Protein AF-A0A382VQF2-F1 (afdb_monomer_lite)

Structure (mmCIF, N/CA/C/O backbone):
data_AF-A0A382VQF2-F1
#
_entry.id   AF-A0A382VQF2-F1
#
loop_
_atom_site.group_PDB
_atom_site.id
_atom_site.type_symbol
_atom_site.label_atom_id
_atom_site.label_alt_id
_atom_site.label_comp_id
_atom_site.label_asym_id
_atom_site.label_entity_id
_atom_site.label_seq_id
_atom_site.pdbx_PDB_ins_code
_atom_site.Cartn_x
_atom_site.Cartn_y
_atom_site.Cartn_z
_atom_site.occupancy
_atom_site.B_iso_or_equiv
_atom_site.auth_seq_id
_atom_site.auth_comp_id
_atom_site.auth_asym_id
_atom_site.auth_atom_id
_atom_site.pdbx_PDB_model_num
ATOM 1 N N . ARG A 1 1 ? 7.213 -3.497 -35.280 1.00 81.12 1 ARG A N 1
ATOM 2 C CA . ARG A 1 1 ? 6.799 -2.348 -34.439 1.00 81.12 1 ARG A CA 1
ATOM 3 C C . ARG A 1 1 ? 5.373 -1.972 -34.810 1.00 81.12 1 ARG A C 1
ATOM 5 O O . ARG A 1 1 ? 5.059 -2.038 -35.984 1.00 81.12 1 ARG A O 1
ATOM 12 N N . SER A 1 2 ? 4.548 -1.550 -33.855 1.00 86.81 2 SER A N 1
ATOM 13 C CA . SER A 1 2 ? 3.234 -0.957 -34.136 1.00 86.81 2 SER A CA 1
ATOM 14 C C . SER A 1 2 ? 3.169 0.467 -33.576 1.00 86.81 2 SER A C 1
ATOM 16 O O . SER A 1 2 ? 3.812 0.768 -32.568 1.00 86.81 2 SER A O 1
ATOM 18 N N . THR A 1 3 ? 2.419 1.341 -34.244 1.00 87.75 3 THR A N 1
ATOM 19 C CA . THR A 1 3 ? 2.107 2.716 -33.811 1.00 87.75 3 THR A CA 1
ATOM 20 C C . THR A 1 3 ? 0.609 2.928 -33.571 1.00 87.75 3 THR A C 1
ATOM 22 O O . THR A 1 3 ? 0.192 4.026 -33.214 1.00 87.75 3 THR A O 1
ATOM 25 N N . ASP A 1 4 ? -0.195 1.877 -33.724 1.00 89.62 4 ASP A N 1
ATOM 26 C CA . ASP A 1 4 ? -1.659 1.895 -33.699 1.00 89.62 4 ASP A CA 1
ATOM 27 C C . ASP A 1 4 ? -2.226 0.797 -32.783 1.00 89.62 4 ASP A C 1
ATOM 29 O O . ASP A 1 4 ? -3.225 0.136 -33.081 1.00 89.62 4 ASP A O 1
ATOM 33 N N . ASN A 1 5 ? -1.560 0.609 -31.639 1.00 88.06 5 ASN A N 1
ATOM 34 C CA . ASN A 1 5 ? -1.939 -0.342 -30.590 1.00 88.06 5 ASN A CA 1
ATOM 35 C C . ASN A 1 5 ? -2.046 -1.797 -31.077 1.00 88.06 5 ASN A C 1
ATOM 37 O O . ASN A 1 5 ? -2.889 -2.560 -30.613 1.00 88.06 5 ASN A O 1
ATOM 41 N N . GLY A 1 6 ? -1.161 -2.189 -31.992 1.00 90.56 6 GLY A N 1
ATOM 42 C CA . GLY A 1 6 ? -1.035 -3.558 -32.483 1.00 90.56 6 GLY A CA 1
ATOM 43 C C . GLY A 1 6 ? -1.956 -3.906 -33.650 1.00 90.56 6 GLY A C 1
ATOM 44 O O . GLY A 1 6 ? -1.998 -5.079 -34.018 1.00 90.56 6 GLY A O 1
ATOM 45 N N . THR A 1 7 ? -2.661 -2.928 -34.231 1.00 94.06 7 THR A N 1
ATOM 46 C CA . THR A 1 7 ? -3.550 -3.156 -35.383 1.00 94.06 7 THR A CA 1
ATOM 47 C C . THR A 1 7 ? -2.746 -3.417 -36.658 1.00 94.06 7 THR A C 1
ATOM 49 O O . THR A 1 7 ? -3.054 -4.352 -37.393 1.00 94.06 7 THR A O 1
ATOM 52 N N . ASN A 1 8 ? -1.680 -2.648 -36.887 1.00 92.00 8 ASN A N 1
ATOM 53 C CA . ASN A 1 8 ? -0.722 -2.841 -37.970 1.00 92.00 8 ASN A CA 1
ATOM 54 C C . ASN A 1 8 ? 0.708 -2.944 -37.427 1.00 92.00 8 ASN A C 1
ATOM 56 O O . ASN A 1 8 ? 1.048 -2.402 -36.370 1.00 92.00 8 ASN A O 1
ATOM 60 N N . TRP A 1 9 ? 1.551 -3.658 -38.174 1.00 91.19 9 TRP A N 1
ATOM 61 C CA . TRP A 1 9 ? 2.933 -3.941 -37.806 1.00 91.19 9 TRP A CA 1
ATOM 62 C C . TRP A 1 9 ? 3.879 -3.662 -38.969 1.00 91.19 9 TRP A C 1
ATOM 64 O O . TRP A 1 9 ? 3.731 -4.242 -40.040 1.00 91.19 9 TRP A O 1
ATOM 74 N N . ASP A 1 10 ? 4.883 -2.830 -38.704 1.00 87.00 10 ASP A N 1
ATOM 75 C CA . ASP A 1 10 ? 5.983 -2.533 -39.616 1.00 87.00 10 ASP A CA 1
ATOM 76 C C . ASP A 1 10 ? 7.271 -3.223 -39.158 1.00 87.00 10 ASP A C 1
ATOM 78 O O . ASP A 1 10 ? 7.552 -3.323 -37.952 1.00 87.00 10 ASP A O 1
ATOM 82 N N . ASP A 1 11 ? 8.093 -3.646 -40.113 1.00 85.12 11 ASP A N 1
ATOM 83 C CA . ASP A 1 11 ? 9.419 -4.184 -39.828 1.00 85.12 11 ASP A CA 1
ATOM 84 C C . ASP A 1 11 ? 10.363 -3.083 -39.327 1.00 85.12 11 ASP A C 1
ATOM 86 O O . ASP A 1 11 ? 10.444 -1.986 -39.881 1.00 85.12 11 ASP A O 1
ATOM 90 N N . ALA A 1 12 ? 11.102 -3.384 -38.258 1.00 81.94 12 ALA A N 1
ATOM 91 C CA . ALA A 1 12 ? 12.147 -2.502 -37.751 1.00 81.94 12 ALA A CA 1
ATOM 92 C C . ALA A 1 12 ? 13.487 -2.817 -38.424 1.00 81.94 12 ALA A C 1
ATOM 94 O O . ALA A 1 12 ? 13.803 -3.977 -38.694 1.00 81.94 12 ALA A O 1
ATOM 95 N N . THR A 1 13 ? 14.322 -1.794 -38.626 1.00 82.69 13 THR A N 1
ATOM 96 C CA . THR A 1 13 ? 15.681 -2.022 -39.130 1.00 82.69 13 THR A CA 1
ATOM 97 C C . THR A 1 13 ? 16.568 -2.534 -37.999 1.00 82.69 13 THR A C 1
ATOM 99 O O . THR A 1 13 ? 16.798 -1.836 -37.007 1.00 82.69 13 THR A O 1
ATOM 102 N N . VAL A 1 14 ? 17.096 -3.748 -38.157 1.00 75.56 14 VAL A N 1
ATOM 103 C CA . VAL A 1 14 ? 18.076 -4.336 -37.237 1.00 75.56 14 VAL A CA 1
ATOM 104 C C . VAL A 1 14 ? 19.470 -4.373 -37.875 1.00 75.56 14 VAL A C 1
ATOM 106 O O . VAL A 1 14 ? 19.595 -4.642 -39.072 1.00 75.56 14 VAL A O 1
ATOM 109 N N . PRO A 1 15 ? 20.539 -4.121 -37.101 1.00 71.81 15 PRO A N 1
ATOM 110 C CA . PRO A 1 15 ? 21.915 -4.300 -37.543 1.00 71.81 15 PRO A CA 1
ATOM 111 C C . PRO A 1 15 ? 22.143 -5.671 -38.195 1.00 71.81 15 PRO A C 1
ATOM 113 O O . PRO A 1 15 ? 21.706 -6.695 -37.672 1.00 71.81 15 PRO A O 1
ATOM 116 N N . ALA A 1 16 ? 22.871 -5.717 -39.316 1.00 68.50 16 ALA A N 1
ATOM 117 C CA . ALA A 1 16 ? 23.079 -6.948 -40.094 1.00 68.50 16 ALA A CA 1
ATOM 118 C C . ALA A 1 16 ? 23.700 -8.104 -39.277 1.00 68.50 16 ALA A C 1
ATOM 120 O O . ALA A 1 16 ? 23.464 -9.278 -39.562 1.00 68.50 16 ALA A O 1
ATOM 121 N N . ASN A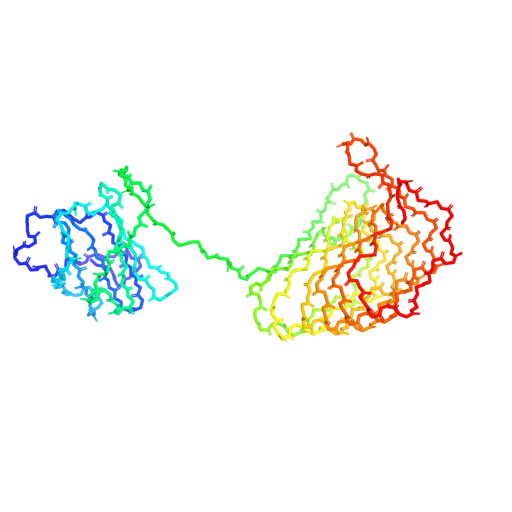 1 17 ? 24.447 -7.780 -38.219 1.00 67.31 17 ASN A N 1
ATOM 122 C CA . ASN A 1 17 ? 25.062 -8.729 -37.287 1.00 67.31 17 ASN A CA 1
ATOM 123 C C . ASN A 1 17 ? 24.098 -9.303 -36.219 1.00 67.31 17 ASN A C 1
ATOM 125 O O . ASN A 1 17 ? 24.534 -10.111 -35.395 1.00 67.31 17 ASN A O 1
ATOM 129 N N . LEU A 1 18 ? 22.818 -8.909 -36.221 1.00 63.72 18 LEU A N 1
ATOM 130 C CA . LEU A 1 18 ? 21.741 -9.495 -35.408 1.00 63.72 18 LEU A CA 1
ATOM 131 C C . LEU A 1 18 ? 20.897 -10.520 -36.171 1.00 63.72 18 LEU A C 1
ATOM 133 O O . LEU A 1 18 ? 20.110 -11.228 -35.549 1.00 63.72 18 LEU A O 1
ATOM 137 N N . SER A 1 19 ? 21.106 -10.669 -37.484 1.00 59.97 19 SER A N 1
ATOM 138 C CA . SER A 1 19 ? 20.410 -11.666 -38.318 1.00 59.97 19 SER A CA 1
ATOM 139 C C . SER A 1 19 ? 20.575 -13.117 -37.828 1.00 59.97 19 SER A C 1
ATOM 141 O O . SER A 1 19 ? 19.787 -13.982 -38.195 1.00 59.97 19 SER A O 1
ATOM 143 N N . CYS A 1 20 ? 21.562 -13.385 -36.963 1.00 62.53 20 CYS A N 1
ATOM 144 C CA . CYS A 1 20 ? 21.803 -14.688 -36.339 1.00 62.53 20 CYS A CA 1
ATOM 145 C C . CYS A 1 20 ? 20.891 -15.028 -35.160 1.00 62.53 20 CYS A C 1
ATOM 147 O O . CYS A 1 20 ? 20.864 -16.181 -34.731 1.00 62.53 20 CYS A O 1
ATOM 149 N N . CYS A 1 21 ? 20.274 -14.031 -34.528 1.00 70.38 21 CYS A N 1
ATOM 150 C CA . CYS A 1 21 ? 20.064 -14.114 -33.094 1.00 70.38 21 CYS A CA 1
ATOM 151 C C . CYS A 1 21 ? 18.629 -13.747 -32.712 1.00 70.38 21 CYS A C 1
ATOM 153 O O . CYS A 1 21 ? 18.211 -12.596 -32.800 1.00 70.38 21 CYS A O 1
ATOM 155 N N . ARG A 1 22 ? 17.884 -14.764 -32.260 1.00 81.06 22 ARG A N 1
ATOM 156 C CA . ARG A 1 22 ? 16.529 -14.629 -31.715 1.00 81.06 22 ARG A CA 1
ATOM 157 C C . ARG A 1 22 ? 16.520 -13.639 -30.543 1.00 81.06 22 ARG A C 1
ATOM 159 O O . ARG A 1 22 ? 17.385 -13.714 -29.668 1.00 81.06 22 ARG A O 1
ATOM 166 N N . VAL A 1 23 ? 15.529 -12.750 -30.535 1.00 86.69 23 VAL A N 1
ATOM 167 C CA . VAL A 1 23 ? 15.180 -11.907 -29.381 1.00 86.69 23 VAL A CA 1
ATOM 168 C C . VAL A 1 23 ? 14.276 -12.720 -28.454 1.00 86.69 23 VAL A C 1
ATOM 170 O O . VAL A 1 23 ? 13.331 -13.350 -28.933 1.00 86.69 23 VAL A O 1
ATOM 173 N N . TRP A 1 24 ? 14.595 -12.751 -27.161 1.00 89.25 24 TRP A N 1
ATOM 174 C CA . TRP A 1 24 ? 13.900 -13.578 -26.164 1.00 89.25 24 TRP A CA 1
ATOM 175 C C . TRP A 1 24 ? 12.990 -12.755 -25.262 1.00 89.25 24 TRP A C 1
ATOM 177 O O . TRP A 1 24 ? 11.799 -13.038 -25.197 1.00 89.25 24 TRP A O 1
ATOM 187 N N . GLY A 1 25 ? 13.533 -11.705 -24.651 1.00 91.88 25 GLY A N 1
ATOM 188 C CA . GLY A 1 25 ? 12.767 -10.687 -23.943 1.00 91.88 25 GLY A CA 1
ATOM 189 C C . GLY A 1 25 ? 12.794 -9.368 -24.702 1.00 91.88 25 GLY A C 1
ATOM 190 O O . GLY A 1 25 ? 13.780 -9.037 -25.368 1.00 91.88 25 GLY A O 1
ATOM 191 N N . ALA A 1 26 ? 11.718 -8.599 -24.588 1.00 94.12 26 ALA A N 1
ATOM 192 C CA . ALA A 1 26 ? 11.651 -7.232 -25.077 1.00 94.12 26 ALA A CA 1
ATOM 193 C C . ALA A 1 26 ? 10.831 -6.383 -24.108 1.00 94.12 26 ALA A C 1
ATOM 195 O O . ALA A 1 26 ? 9.764 -6.793 -23.659 1.00 94.12 26 ALA A O 1
ATOM 196 N N . VAL A 1 27 ? 11.315 -5.180 -23.822 1.00 95.81 27 VAL A N 1
ATOM 197 C CA . VAL A 1 27 ? 10.652 -4.232 -22.932 1.00 95.81 27 VAL A CA 1
ATOM 198 C C . VAL A 1 27 ? 10.758 -2.819 -23.486 1.00 95.81 27 VAL A C 1
ATOM 200 O O . VAL A 1 27 ? 11.721 -2.463 -24.168 1.00 95.81 27 VAL A O 1
ATOM 203 N N . PHE A 1 28 ? 9.761 -2.000 -23.172 1.00 94.62 28 PHE A N 1
ATOM 204 C CA . PHE A 1 28 ? 9.791 -0.563 -23.392 1.00 94.62 28 PHE A CA 1
ATOM 205 C C . PHE A 1 28 ? 9.750 0.160 -22.046 1.00 94.62 28 PHE A C 1
ATOM 207 O O . PHE A 1 28 ? 8.896 -0.123 -21.208 1.00 94.62 28 PHE A O 1
ATOM 214 N N . GLY A 1 29 ? 10.674 1.093 -21.838 1.00 94.12 29 GLY A N 1
ATOM 215 C CA . GLY A 1 29 ? 10.796 1.859 -20.603 1.00 94.12 29 GLY A CA 1
ATOM 216 C C . GLY A 1 29 ? 11.602 3.130 -20.827 1.00 94.12 29 GLY A C 1
ATOM 217 O O . GLY A 1 29 ? 12.509 3.144 -21.648 1.00 94.12 29 GLY A O 1
ATOM 218 N N . ASN A 1 30 ? 11.253 4.223 -20.148 1.00 94.06 30 ASN A N 1
ATOM 219 C CA . ASN A 1 30 ? 11.920 5.525 -20.292 1.00 94.06 30 ASN A CA 1
ATOM 220 C C . ASN A 1 30 ? 12.226 5.926 -21.757 1.00 94.06 30 ASN A C 1
ATOM 222 O O . ASN A 1 30 ? 13.366 6.233 -22.113 1.00 94.06 30 ASN A O 1
ATOM 226 N N . ASN A 1 31 ? 11.215 5.843 -22.630 1.00 93.88 31 ASN A N 1
ATOM 227 C CA . ASN A 1 31 ? 11.320 6.125 -24.072 1.00 93.88 31 ASN A CA 1
ATOM 228 C C . ASN A 1 31 ? 12.373 5.291 -24.827 1.00 93.88 31 ASN A C 1
ATOM 230 O O . ASN A 1 31 ? 12.867 5.700 -25.876 1.00 93.88 31 ASN A O 1
ATOM 234 N N . THR A 1 32 ? 12.720 4.119 -24.299 1.00 95.81 32 THR A N 1
ATOM 235 C CA . THR A 1 32 ? 13.746 3.234 -24.844 1.00 95.81 32 THR A CA 1
ATOM 236 C C . THR A 1 32 ? 13.190 1.820 -24.974 1.00 95.81 32 THR A C 1
ATOM 238 O O . THR A 1 32 ? 12.642 1.267 -24.020 1.00 95.81 32 THR A O 1
ATOM 241 N N . PHE A 1 33 ? 13.347 1.212 -26.148 1.00 95.38 33 PHE A N 1
ATOM 242 C CA . PHE A 1 33 ? 13.148 -0.225 -26.318 1.00 95.38 33 PHE A CA 1
ATOM 243 C C . PHE A 1 33 ? 14.447 -0.954 -26.002 1.00 95.38 33 PHE A C 1
ATOM 245 O O . PHE A 1 33 ? 15.509 -0.560 -26.485 1.00 95.38 33 PHE A O 1
ATOM 252 N N . VAL A 1 34 ? 14.351 -2.038 -25.242 1.00 95.75 34 VAL A N 1
ATOM 253 C CA . VAL A 1 34 ? 15.461 -2.937 -24.931 1.00 95.75 34 VAL A CA 1
ATOM 254 C C . VAL A 1 34 ? 15.025 -4.362 -25.239 1.00 95.75 34 VAL A C 1
ATOM 256 O O . VAL A 1 34 ? 13.922 -4.762 -24.878 1.00 95.75 34 VAL A O 1
ATOM 259 N N . GLY A 1 35 ? 15.887 -5.129 -25.897 1.00 93.75 35 GLY A N 1
ATOM 260 C CA . GLY A 1 35 ? 15.676 -6.550 -26.148 1.00 93.75 35 GLY A CA 1
ATOM 261 C C . GLY A 1 35 ? 16.891 -7.378 -25.757 1.00 93.75 35 GLY A C 1
ATOM 262 O O . GLY A 1 35 ? 18.033 -6.949 -25.936 1.00 93.75 35 GLY A O 1
ATOM 263 N N . THR A 1 36 ? 16.648 -8.574 -25.238 1.00 92.88 36 THR A N 1
ATOM 264 C CA . THR A 1 36 ? 17.684 -9.550 -24.889 1.00 92.88 36 THR A CA 1
ATOM 265 C C . THR A 1 36 ? 17.801 -10.622 -25.955 1.00 92.88 36 THR A C 1
ATOM 267 O O . THR A 1 36 ? 16.824 -10.998 -26.604 1.00 92.88 36 THR A O 1
ATOM 270 N N . THR A 1 37 ? 19.018 -11.116 -26.170 1.00 87.44 37 THR A N 1
ATOM 271 C CA . THR A 1 37 ? 19.297 -12.101 -27.219 1.00 87.44 37 THR A CA 1
ATOM 272 C C . THR A 1 37 ? 20.299 -13.166 -26.746 1.00 87.44 37 THR A C 1
ATOM 274 O O . THR A 1 37 ? 20.701 -13.228 -25.577 1.00 87.44 37 THR A O 1
ATOM 277 N N . HIS A 1 38 ? 20.708 -14.055 -27.653 1.00 86.50 38 HIS A N 1
ATOM 278 C CA . HIS A 1 38 ? 21.769 -15.026 -27.387 1.00 86.50 38 HIS A CA 1
ATOM 279 C C . HIS A 1 38 ? 23.135 -14.370 -27.134 1.00 86.50 38 HIS A C 1
ATOM 281 O O . HIS A 1 38 ? 23.436 -13.281 -27.620 1.00 86.50 38 HIS A O 1
ATOM 287 N N . HIS A 1 39 ? 23.984 -15.091 -26.399 1.00 85.12 39 HIS A N 1
ATOM 288 C CA . HIS A 1 39 ? 25.372 -14.713 -26.106 1.00 85.12 39 HIS A CA 1
ATOM 289 C C . HIS A 1 39 ? 25.514 -13.371 -25.372 1.00 85.12 39 HIS A C 1
ATOM 291 O O . HIS A 1 39 ? 26.410 -12.588 -25.672 1.00 85.12 39 HIS A O 1
ATOM 297 N N . GLY A 1 40 ? 24.590 -13.073 -24.458 1.00 82.81 40 GLY A N 1
ATOM 298 C CA . GLY A 1 40 ? 24.619 -11.861 -23.642 1.00 82.81 40 GLY A CA 1
ATOM 299 C C . GLY A 1 40 ? 24.349 -10.574 -24.404 1.00 82.81 40 GLY A C 1
ATOM 300 O O . GLY A 1 40 ? 24.433 -9.497 -23.829 1.00 82.81 40 GLY A O 1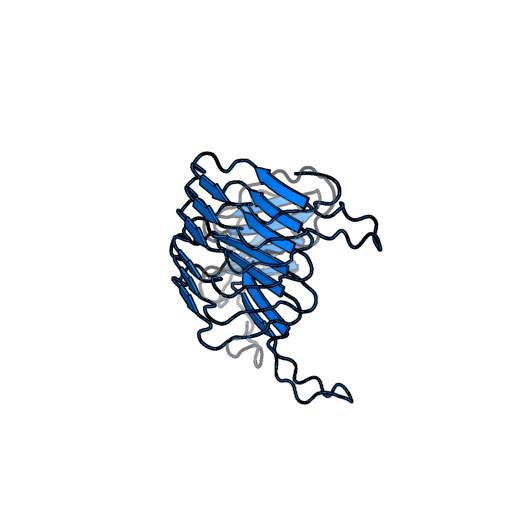
ATOM 301 N N . LYS A 1 41 ? 24.018 -10.637 -25.691 1.00 86.88 41 LYS A N 1
ATOM 302 C CA . LYS A 1 41 ? 23.838 -9.439 -26.501 1.00 86.88 41 LYS A CA 1
ATOM 303 C C . LYS A 1 41 ? 22.521 -8.732 -26.165 1.00 86.88 41 LYS A C 1
ATOM 305 O O . LYS A 1 41 ? 21.477 -9.380 -26.034 1.00 86.88 41 LYS A O 1
ATOM 310 N N . ILE A 1 42 ? 22.572 -7.403 -26.098 1.00 91.88 42 ILE A N 1
ATOM 311 C CA . ILE A 1 42 ? 21.416 -6.535 -25.860 1.00 91.88 42 ILE A CA 1
ATOM 312 C C . ILE A 1 42 ? 21.224 -5.625 -27.071 1.00 91.88 42 ILE A C 1
ATOM 314 O O . ILE A 1 42 ? 22.187 -5.094 -27.631 1.00 91.88 42 ILE A O 1
ATOM 318 N N . VAL A 1 43 ? 19.971 -5.464 -27.486 1.00 92.38 43 VAL A N 1
ATOM 319 C CA . VAL A 1 43 ? 19.568 -4.518 -28.527 1.00 92.38 43 VAL A CA 1
ATOM 320 C C . VAL A 1 43 ? 18.799 -3.372 -27.901 1.00 92.38 43 VAL A C 1
ATOM 322 O O . VAL A 1 43 ? 18.022 -3.576 -26.970 1.00 92.38 43 VAL A O 1
ATOM 325 N N . ARG A 1 44 ? 19.019 -2.163 -28.407 1.00 94.00 44 ARG A N 1
ATOM 326 C CA . ARG A 1 44 ? 18.455 -0.940 -27.848 1.00 94.00 44 ARG A CA 1
ATOM 327 C C . ARG A 1 44 ? 17.967 -0.014 -28.949 1.00 94.00 44 ARG A C 1
ATOM 329 O O . ARG A 1 44 ? 18.636 0.135 -29.964 1.00 94.00 44 ARG A O 1
ATOM 336 N N . SER A 1 45 ? 16.836 0.645 -28.733 1.00 94.44 45 SER A N 1
ATOM 337 C CA . SER A 1 45 ? 16.337 1.700 -29.614 1.00 94.44 45 SER A CA 1
ATOM 338 C C . SER A 1 45 ? 15.834 2.887 -28.804 1.00 94.44 45 SER A C 1
ATOM 340 O O . SER A 1 45 ? 15.102 2.718 -27.833 1.00 94.44 45 SER A O 1
ATOM 342 N N . THR A 1 46 ? 16.207 4.088 -29.237 1.00 95.06 46 THR A N 1
ATOM 343 C CA . THR A 1 46 ? 15.753 5.376 -28.685 1.00 95.06 46 THR A CA 1
ATOM 344 C C . THR A 1 46 ? 14.970 6.202 -29.706 1.00 95.06 46 THR A C 1
ATOM 346 O O . THR A 1 46 ? 14.657 7.360 -29.457 1.00 95.06 46 THR A O 1
ATOM 349 N N . ASP A 1 47 ? 14.677 5.633 -30.875 1.00 92.44 47 ASP A N 1
ATOM 350 C CA . ASP A 1 47 ? 13.966 6.279 -31.984 1.00 92.44 47 ASP A CA 1
ATOM 351 C C . ASP A 1 47 ? 12.584 5.642 -32.204 1.00 92.44 47 ASP A C 1
ATOM 353 O O . ASP A 1 47 ? 12.104 5.469 -33.328 1.00 92.44 47 ASP A O 1
ATOM 357 N N . ASN A 1 48 ? 11.944 5.274 -31.091 1.00 88.12 48 ASN A N 1
ATOM 358 C CA . ASN A 1 48 ? 10.668 4.568 -31.039 1.00 88.12 48 ASN A CA 1
ATOM 359 C C . ASN A 1 48 ? 10.664 3.216 -31.776 1.00 88.12 48 ASN A C 1
ATOM 361 O O . ASN A 1 48 ? 9.632 2.811 -32.301 1.00 88.12 48 ASN A O 1
ATOM 365 N N . GLY A 1 49 ? 11.791 2.503 -31.818 1.00 89.00 49 GLY A N 1
ATOM 366 C CA . GLY A 1 49 ? 11.884 1.196 -32.471 1.00 89.00 49 GLY A CA 1
ATOM 367 C C . GLY A 1 49 ? 11.955 1.283 -33.995 1.00 89.00 49 GLY A C 1
ATOM 368 O O . GLY A 1 49 ? 11.626 0.304 -34.662 1.00 89.00 49 GLY A O 1
ATOM 369 N N . SER A 1 50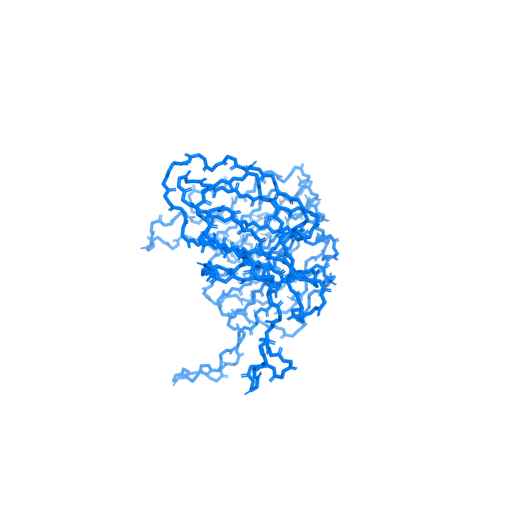 ? 12.326 2.444 -34.552 1.00 88.25 50 SER A N 1
ATOM 370 C CA . SER A 1 50 ? 12.562 2.596 -35.997 1.00 88.25 50 SER A CA 1
ATOM 371 C C . SER A 1 50 ? 13.855 1.880 -36.398 1.00 88.25 50 SER A C 1
ATOM 373 O O . SER A 1 50 ? 13.895 1.165 -37.401 1.00 88.25 50 SER A O 1
ATOM 375 N N . SER A 1 51 ? 14.891 2.017 -35.569 1.00 89.31 51 SER A N 1
ATOM 376 C CA . SER A 1 51 ? 16.155 1.305 -35.697 1.00 89.31 51 SER A CA 1
ATOM 377 C C . SER A 1 51 ? 16.661 0.828 -34.338 1.00 89.31 51 SER A C 1
ATOM 379 O O . SER A 1 51 ? 16.361 1.416 -33.298 1.00 89.31 51 SER A O 1
ATOM 381 N N . PHE A 1 52 ? 17.427 -0.260 -34.341 1.00 90.75 52 PHE A N 1
ATOM 382 C CA . PHE A 1 52 ? 18.065 -0.798 -33.141 1.00 90.75 52 PHE A CA 1
ATOM 383 C C . PHE A 1 52 ? 19.587 -0.729 -33.257 1.00 90.75 52 PHE A C 1
ATOM 385 O O . PHE A 1 52 ? 20.153 -0.858 -34.338 1.00 90.75 52 PHE A O 1
ATOM 392 N N . SER A 1 53 ? 20.270 -0.561 -32.131 1.00 89.25 53 SER A N 1
ATOM 393 C CA . SER A 1 53 ? 21.723 -0.642 -32.019 1.00 89.25 53 SER A CA 1
ATOM 394 C C . SER A 1 53 ? 22.128 -1.657 -30.954 1.00 89.25 53 SER A C 1
ATOM 396 O O . SER A 1 53 ? 21.333 -2.053 -30.099 1.00 89.25 53 SER A O 1
ATOM 398 N N . TYR A 1 54 ? 23.369 -2.128 -31.046 1.00 88.19 54 TYR A N 1
ATOM 399 C CA . TYR A 1 54 ? 23.926 -3.076 -30.092 1.00 88.19 54 TYR A CA 1
ATOM 400 C C . TYR A 1 54 ? 24.449 -2.367 -28.845 1.00 88.19 54 TYR A C 1
ATOM 402 O O . TYR A 1 54 ? 25.094 -1.322 -28.949 1.00 88.19 54 TYR A O 1
ATOM 410 N N . VAL A 1 55 ? 24.250 -3.001 -27.691 1.00 89.56 55 VAL A N 1
ATOM 411 C CA . VAL A 1 55 ? 24.913 -2.637 -26.442 1.00 89.56 55 VAL A CA 1
ATOM 412 C C . VAL A 1 55 ? 25.615 -3.862 -25.866 1.00 89.56 55 VAL A C 1
ATOM 414 O O . VAL A 1 55 ? 25.024 -4.935 -25.720 1.00 89.56 55 VAL A O 1
ATOM 417 N N . THR A 1 56 ? 26.893 -3.693 -25.526 1.00 83.44 56 THR A N 1
ATOM 418 C CA . THR A 1 56 ? 27.661 -4.715 -24.813 1.00 83.44 56 THR A CA 1
ATOM 419 C C . THR A 1 56 ? 27.181 -4.802 -23.372 1.00 83.44 56 THR A C 1
ATOM 421 O O . THR A 1 56 ? 27.228 -3.818 -22.643 1.00 83.44 56 THR A O 1
ATOM 424 N N . SER A 1 57 ? 26.768 -5.993 -22.952 1.00 85.38 57 SER A N 1
ATOM 425 C CA . SER A 1 57 ? 26.338 -6.276 -21.577 1.00 85.38 57 SER A CA 1
ATOM 426 C C . SER A 1 57 ? 27.473 -6.675 -20.630 1.00 85.38 57 SER A C 1
ATOM 428 O O . SER A 1 57 ? 27.272 -6.763 -19.425 1.00 85.38 57 SER A O 1
ATOM 430 N N . GLY A 1 58 ? 28.651 -6.994 -21.177 1.00 87.56 58 GLY A N 1
ATOM 431 C CA . GLY A 1 58 ? 29.787 -7.515 -20.415 1.00 87.56 58 GLY A CA 1
ATOM 432 C C . GLY A 1 58 ? 29.698 -9.008 -20.073 1.00 87.56 58 GLY A C 1
ATOM 433 O O . GLY A 1 58 ? 30.584 -9.515 -19.390 1.00 87.56 58 GLY A O 1
ATOM 434 N N . VAL A 1 59 ? 28.682 -9.730 -20.562 1.00 90.19 59 VAL A N 1
ATOM 435 C CA . VAL A 1 59 ? 28.531 -11.182 -20.361 1.00 90.19 59 VAL A C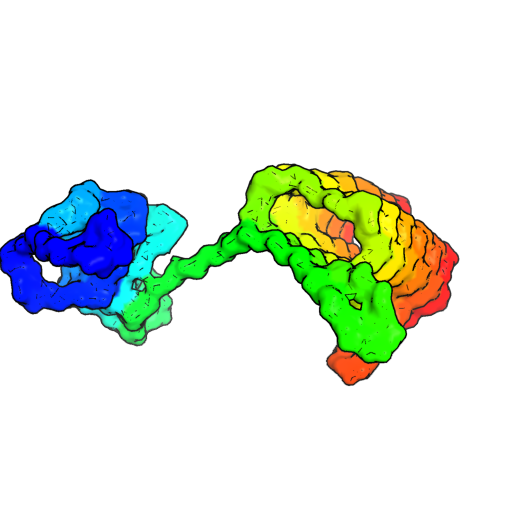A 1
ATOM 436 C C . VAL A 1 59 ? 28.349 -11.919 -21.685 1.00 90.19 59 VAL A C 1
ATOM 438 O O . VAL A 1 59 ? 27.881 -11.352 -22.665 1.00 90.19 59 VAL A O 1
ATOM 441 N N . ASN A 1 60 ? 28.687 -13.211 -21.695 1.00 89.81 60 ASN A N 1
ATOM 442 C CA . ASN A 1 60 ? 28.418 -14.121 -22.819 1.00 89.81 60 ASN A CA 1
ATOM 443 C C . ASN A 1 60 ? 27.238 -15.066 -22.545 1.00 89.81 60 ASN A C 1
ATOM 445 O O . ASN A 1 60 ? 26.854 -15.854 -23.410 1.00 89.81 60 ASN A O 1
ATOM 449 N N . ASN A 1 61 ? 26.665 -15.010 -21.343 1.00 89.81 61 ASN A N 1
ATOM 450 C CA . ASN A 1 61 ? 25.546 -15.858 -20.963 1.00 89.81 61 ASN A CA 1
ATOM 451 C C . ASN A 1 61 ? 24.290 -15.459 -21.731 1.00 89.81 61 ASN A C 1
ATOM 453 O O . ASN A 1 61 ? 24.015 -14.284 -21.952 1.00 89.81 61 ASN A O 1
ATOM 457 N N . HIS A 1 62 ? 23.512 -16.451 -22.143 1.00 91.25 62 HIS A N 1
ATOM 458 C CA . HIS A 1 62 ? 22.229 -16.212 -22.781 1.00 91.25 62 HIS A CA 1
ATOM 459 C C . HIS A 1 62 ? 21.265 -15.494 -21.822 1.00 91.25 62 HIS A C 1
ATOM 461 O O . HIS A 1 62 ? 21.022 -15.973 -20.714 1.00 91.25 62 HIS A O 1
ATOM 467 N N . LEU A 1 63 ? 20.726 -14.357 -22.267 1.00 93.88 63 LEU A N 1
ATOM 468 C CA . LEU A 1 63 ? 19.708 -13.605 -21.543 1.00 93.88 63 LEU A CA 1
ATOM 469 C C . LEU A 1 63 ? 18.325 -14.062 -22.005 1.00 93.88 63 LEU A C 1
ATOM 471 O O . LEU A 1 63 ? 18.049 -14.095 -23.205 1.00 93.88 63 LEU A O 1
ATOM 475 N N . THR A 1 64 ? 17.492 -14.434 -21.045 1.00 94.88 64 THR A N 1
ATOM 476 C CA . THR A 1 64 ? 16.182 -15.062 -21.250 1.00 94.88 64 THR A CA 1
ATOM 477 C C . THR A 1 64 ? 15.058 -14.038 -21.231 1.00 94.88 64 THR A C 1
ATOM 479 O O . THR A 1 64 ? 14.089 -14.202 -21.964 1.00 94.88 64 THR A O 1
ATOM 482 N N . ASP A 1 65 ? 15.202 -12.967 -20.447 1.00 96.44 65 ASP A N 1
ATOM 483 C CA . ASP A 1 65 ? 14.167 -11.951 -20.284 1.00 96.44 65 ASP A CA 1
ATOM 484 C C . ASP A 1 65 ? 14.748 -10.599 -19.834 1.00 96.44 65 ASP A C 1
ATOM 486 O O . ASP A 1 65 ? 15.896 -10.510 -19.383 1.00 96.44 65 ASP A O 1
ATOM 490 N N . VAL A 1 66 ? 13.963 -9.533 -19.983 1.00 97.06 66 VAL A N 1
ATOM 491 C CA . VAL A 1 66 ? 14.288 -8.180 -19.524 1.00 97.06 66 VAL A CA 1
ATOM 492 C C . VAL A 1 66 ? 13.025 -7.441 -19.106 1.00 97.06 66 VAL A C 1
ATOM 494 O O . VAL A 1 66 ? 12.023 -7.456 -19.810 1.00 97.06 66 VAL A O 1
ATOM 497 N N . SER A 1 67 ? 13.099 -6.721 -17.989 1.00 96.94 67 SER A N 1
ATOM 498 C CA . SER A 1 67 ? 12.015 -5.857 -17.526 1.00 96.94 67 SER A CA 1
ATOM 499 C C . SER A 1 67 ? 12.534 -4.474 -17.146 1.00 96.94 67 SER A C 1
ATOM 501 O O . SER A 1 67 ? 13.723 -4.268 -16.897 1.00 96.94 67 SER A O 1
ATOM 503 N N . PHE A 1 68 ? 11.617 -3.513 -17.098 1.00 95.81 68 PHE A N 1
ATOM 504 C CA . PHE A 1 68 ? 11.874 -2.143 -16.688 1.00 95.81 68 PHE A CA 1
ATOM 505 C C . PHE A 1 68 ? 10.944 -1.752 -15.544 1.00 95.81 68 PHE A C 1
ATOM 507 O O . PHE A 1 68 ? 9.738 -1.986 -15.605 1.00 95.81 68 PHE A O 1
ATOM 514 N N . GLY A 1 69 ? 11.501 -1.118 -14.522 1.00 93.12 69 GLY A N 1
ATOM 515 C CA . GLY A 1 69 ? 10.753 -0.547 -13.413 1.00 93.12 69 GLY A CA 1
ATOM 516 C C . GLY A 1 69 ? 11.673 0.260 -12.509 1.00 93.12 69 GLY A C 1
ATOM 517 O O . GLY A 1 69 ? 12.888 0.087 -12.533 1.00 93.12 69 GLY A O 1
ATOM 518 N N . ASN A 1 70 ? 11.105 1.200 -11.752 1.00 89.12 70 ASN A N 1
ATOM 519 C CA . ASN A 1 70 ? 11.871 2.114 -10.898 1.00 89.12 70 ASN A CA 1
ATOM 520 C C . ASN A 1 70 ? 13.070 2.774 -11.627 1.00 89.12 70 ASN A C 1
ATOM 522 O O . ASN A 1 70 ? 14.201 2.762 -11.141 1.00 89.12 70 ASN A O 1
ATOM 526 N N . ASN A 1 71 ? 12.835 3.274 -12.849 1.00 92.50 71 ASN A N 1
ATOM 527 C CA . ASN A 1 71 ? 13.851 3.881 -13.727 1.00 92.50 71 ASN A CA 1
ATOM 528 C C . ASN A 1 71 ? 15.081 3.000 -14.018 1.00 92.50 71 ASN A C 1
ATOM 530 O O . ASN A 1 71 ? 16.146 3.506 -14.359 1.00 92.50 71 ASN A O 1
ATOM 534 N N . THR A 1 72 ? 14.933 1.682 -13.897 1.00 95.56 72 THR A N 1
ATOM 535 C CA . THR A 1 72 ? 16.016 0.712 -14.022 1.00 95.56 72 THR A CA 1
ATOM 536 C C . THR A 1 72 ? 15.593 -0.404 -14.968 1.00 95.56 72 THR A C 1
ATOM 538 O O . THR A 1 72 ? 14.497 -0.952 -14.847 1.00 95.56 72 THR A O 1
ATOM 541 N N . PHE A 1 73 ? 16.468 -0.769 -15.902 1.00 97.69 73 PHE A N 1
ATOM 542 C CA . PHE A 1 73 ? 16.324 -2.003 -16.665 1.00 97.69 73 PHE A CA 1
ATOM 543 C C . PHE A 1 73 ? 17.038 -3.140 -15.942 1.00 97.69 73 PHE A C 1
ATOM 545 O O . PHE A 1 73 ? 18.152 -2.961 -15.446 1.00 97.69 73 PHE A O 1
ATOM 552 N N . VAL A 1 74 ? 16.418 -4.316 -15.913 1.00 97.50 74 VAL A N 1
ATOM 553 C CA . VAL A 1 74 ? 17.022 -5.530 -15.363 1.00 97.50 74 VAL A CA 1
ATOM 554 C C . VAL A 1 74 ? 16.843 -6.666 -16.357 1.00 97.50 74 VAL A C 1
ATOM 556 O O . VAL A 1 74 ? 15.721 -6.979 -16.750 1.00 97.50 74 VAL A O 1
ATOM 559 N N . GLY A 1 75 ? 17.959 -7.253 -16.777 1.00 96.50 75 GLY A N 1
ATOM 560 C CA . GLY A 1 75 ? 18.007 -8.432 -17.633 1.00 96.50 75 GLY A CA 1
ATOM 561 C C . GLY A 1 75 ? 18.394 -9.653 -16.813 1.00 96.50 75 GLY A C 1
ATOM 562 O O . GLY A 1 75 ? 19.250 -9.559 -15.933 1.00 96.50 75 GLY A O 1
ATOM 563 N N . VAL A 1 76 ? 17.786 -10.797 -17.106 1.00 97.38 76 VAL A N 1
ATOM 564 C CA . VAL A 1 76 ? 18.094 -12.069 -16.443 1.00 97.38 76 VAL A CA 1
ATOM 565 C C . VAL A 1 76 ? 18.467 -13.134 -17.465 1.00 97.38 76 VAL A C 1
ATOM 567 O O . VAL A 1 76 ? 18.174 -13.002 -18.655 1.00 97.38 76 VAL A O 1
ATOM 570 N N . GLY A 1 77 ? 19.162 -14.180 -17.024 1.00 95.38 77 GLY A N 1
ATOM 571 C CA . GLY A 1 77 ? 19.624 -15.215 -17.934 1.00 95.38 77 GLY A CA 1
ATOM 572 C C . GLY A 1 77 ? 20.131 -16.487 -17.277 1.00 95.38 77 GLY A C 1
ATOM 573 O O . GLY A 1 77 ? 19.961 -16.743 -16.083 1.00 95.38 77 GLY A O 1
ATOM 574 N N . VAL A 1 78 ? 20.783 -17.303 -18.101 1.00 95.38 78 VAL A N 1
ATOM 575 C CA . VAL A 1 78 ? 21.352 -18.591 -17.692 1.00 95.38 78 VAL A CA 1
ATOM 576 C C . VAL A 1 78 ? 22.445 -18.417 -16.631 1.00 95.38 78 VAL A C 1
ATOM 578 O O . VAL A 1 78 ? 23.042 -17.345 -16.510 1.00 95.38 78 VAL A O 1
ATOM 581 N N . SER A 1 79 ? 22.724 -19.476 -15.867 1.00 95.19 79 SER A N 1
ATOM 582 C CA . SER A 1 79 ? 23.731 -19.490 -14.801 1.00 95.19 79 SER A CA 1
ATOM 583 C C . SER A 1 79 ? 23.548 -18.390 -13.746 1.00 95.19 79 SER A C 1
ATOM 585 O O . SER A 1 79 ? 24.526 -17.790 -13.308 1.00 95.19 79 SER A O 1
ATOM 587 N N . GLY A 1 80 ? 22.299 -18.073 -13.393 1.00 95.69 80 GLY A N 1
ATOM 588 C CA . GLY A 1 80 ? 21.968 -17.039 -12.415 1.00 95.69 80 GLY A CA 1
ATOM 589 C C . GLY A 1 80 ? 22.347 -15.619 -12.834 1.00 95.69 80 GLY A C 1
ATOM 590 O O . GLY A 1 80 ? 22.525 -14.770 -11.963 1.00 95.69 80 GLY A O 1
ATOM 591 N N . THR A 1 81 ? 22.520 -15.349 -14.132 1.00 96.81 81 THR A N 1
ATOM 592 C CA . THR A 1 81 ? 22.952 -14.028 -14.617 1.00 96.81 81 THR A CA 1
ATOM 593 C C . THR A 1 81 ? 21.879 -12.982 -14.331 1.00 96.81 81 THR A C 1
ATOM 595 O O . THR A 1 81 ? 20.742 -13.139 -14.775 1.00 96.81 81 THR A O 1
ATOM 598 N N . ILE A 1 82 ? 22.257 -11.897 -13.653 1.00 97.62 82 ILE A N 1
ATOM 599 C CA . ILE A 1 82 ? 21.441 -10.690 -13.508 1.00 97.62 82 ILE A CA 1
ATOM 600 C C . ILE A 1 82 ? 22.283 -9.498 -13.946 1.00 97.62 82 ILE A C 1
ATOM 602 O O . ILE A 1 82 ? 23.404 -9.305 -13.475 1.00 97.62 82 ILE A O 1
ATOM 606 N N . LEU A 1 83 ? 21.720 -8.690 -14.835 1.00 97.25 83 LEU A N 1
ATOM 607 C CA . LEU A 1 83 ? 22.295 -7.438 -15.293 1.00 97.25 83 LEU A CA 1
ATOM 608 C C . LEU A 1 83 ? 21.365 -6.289 -14.943 1.00 97.25 83 LEU A C 1
ATOM 610 O O . LEU A 1 83 ? 20.149 -6.415 -15.080 1.00 97.25 83 LEU A O 1
ATOM 614 N N . ARG A 1 84 ? 21.932 -5.149 -14.565 1.00 97.56 84 ARG A N 1
ATOM 615 C CA . ARG A 1 84 ? 21.183 -3.937 -14.241 1.00 97.56 84 ARG A CA 1
ATOM 616 C C . ARG A 1 84 ? 21.715 -2.746 -15.020 1.00 97.56 84 ARG A C 1
ATOM 618 O O . ARG A 1 84 ? 22.921 -2.550 -15.083 1.00 97.56 84 ARG A O 1
ATOM 625 N N . SER A 1 85 ? 20.816 -1.921 -15.540 1.00 97.69 85 SER A N 1
ATOM 626 C CA . SER A 1 85 ? 21.149 -0.643 -16.163 1.00 97.69 85 SER A CA 1
ATOM 627 C C . SER A 1 85 ? 20.308 0.486 -15.579 1.00 97.69 85 SER A C 1
ATOM 629 O O . SER A 1 85 ? 19.079 0.405 -15.540 1.00 97.69 85 SER A O 1
ATOM 631 N N . THR A 1 86 ? 20.976 1.556 -15.155 1.00 97.12 86 THR A N 1
ATOM 632 C CA . THR A 1 86 ? 20.364 2.784 -14.619 1.00 97.12 86 THR A CA 1
ATOM 633 C C . THR A 1 86 ? 20.535 3.985 -15.556 1.00 97.12 86 THR A C 1
ATOM 635 O O . THR A 1 86 ? 20.208 5.109 -15.192 1.00 97.12 86 THR A O 1
ATOM 638 N N . ASP A 1 87 ? 21.057 3.765 -16.765 1.00 96.25 87 ASP A N 1
ATOM 639 C CA . ASP A 1 87 ? 21.372 4.791 -17.769 1.00 96.25 87 ASP A CA 1
ATOM 640 C C . ASP A 1 87 ? 20.652 4.526 -19.104 1.00 96.25 87 ASP A C 1
ATOM 642 O O . ASP A 1 87 ? 21.166 4.753 -20.206 1.00 96.25 87 ASP A O 1
ATOM 646 N N . ASN A 1 88 ? 19.418 4.034 -18.992 1.00 95.25 88 ASN A N 1
ATOM 647 C CA . ASN A 1 88 ? 18.541 3.686 -20.104 1.00 95.25 88 ASN A CA 1
ATOM 648 C C . ASN A 1 88 ? 19.082 2.592 -21.024 1.00 95.25 88 ASN A C 1
ATOM 650 O O . ASN A 1 88 ? 18.941 2.683 -22.242 1.00 95.25 88 ASN A O 1
ATOM 654 N N . GLY A 1 89 ? 19.701 1.559 -20.456 1.00 94.94 89 GLY A N 1
ATOM 655 C CA . GLY A 1 89 ? 20.211 0.414 -21.203 1.00 94.94 89 GLY A CA 1
ATOM 656 C C . GLY A 1 89 ? 21.500 0.707 -21.964 1.00 94.94 89 GLY A C 1
ATOM 657 O O . GLY A 1 89 ? 21.816 -0.056 -22.875 1.00 94.94 89 GLY A O 1
ATOM 658 N N . THR A 1 90 ? 22.207 1.800 -21.648 1.00 94.88 90 THR A N 1
ATOM 659 C CA . THR A 1 90 ? 23.452 2.193 -22.331 1.00 94.88 90 THR A CA 1
ATOM 660 C C . THR A 1 90 ? 24.648 1.416 -21.782 1.00 94.88 90 THR A C 1
ATOM 662 O O . THR A 1 90 ? 25.501 0.984 -22.555 1.00 94.88 90 THR A O 1
ATOM 665 N N . THR A 1 91 ? 24.683 1.182 -20.472 1.00 95.62 91 THR A N 1
ATOM 666 C CA . THR A 1 91 ? 25.650 0.317 -19.788 1.00 95.62 91 THR A CA 1
ATOM 667 C C . THR A 1 91 ? 24.935 -0.641 -18.840 1.00 95.62 91 THR A C 1
ATOM 669 O O . THR A 1 91 ? 23.805 -0.387 -18.421 1.00 95.62 91 THR A O 1
ATOM 672 N N . TRP A 1 92 ? 25.571 -1.779 -18.553 1.00 97.19 92 TRP A N 1
ATOM 673 C CA . TRP A 1 92 ? 24.992 -2.857 -17.757 1.00 97.19 92 TRP A CA 1
ATOM 674 C C . TRP A 1 92 ? 26.004 -3.388 -16.747 1.00 97.19 92 TRP A C 1
ATOM 676 O O . TRP A 1 92 ? 27.094 -3.817 -17.122 1.00 97.19 92 TRP A O 1
ATOM 686 N N . ASP A 1 93 ? 25.603 -3.400 -15.481 1.00 96.94 93 ASP A N 1
ATOM 687 C CA . ASP A 1 93 ? 26.377 -3.941 -14.371 1.00 96.94 93 ASP A CA 1
ATOM 688 C C . ASP A 1 93 ? 25.890 -5.343 -14.007 1.00 96.94 93 ASP A C 1
ATOM 690 O O . ASP A 1 93 ? 24.684 -5.599 -13.955 1.00 96.94 93 ASP A O 1
ATOM 694 N N . ASN A 1 94 ? 26.820 -6.241 -13.676 1.00 95.44 94 ASN A N 1
ATOM 695 C CA . ASN A 1 94 ? 26.481 -7.541 -13.100 1.00 95.44 94 ASN A CA 1
ATOM 696 C C . ASN A 1 94 ? 25.968 -7.388 -11.665 1.00 95.44 94 ASN A C 1
ATOM 698 O O . ASN A 1 94 ? 26.546 -6.666 -10.852 1.00 95.44 94 ASN A O 1
ATOM 702 N N . VAL A 1 95 ? 24.918 -8.135 -11.338 1.00 96.50 95 VAL A N 1
ATOM 703 C CA . VAL A 1 95 ? 24.348 -8.219 -9.993 1.00 96.50 95 VAL A CA 1
ATOM 704 C C . VAL A 1 95 ? 24.410 -9.667 -9.516 1.00 96.50 95 VAL A C 1
ATOM 706 O O . VAL A 1 95 ? 24.039 -10.590 -10.239 1.00 96.50 95 VAL A O 1
ATOM 709 N N . THR A 1 96 ? 24.871 -9.877 -8.284 1.00 94.12 96 THR A N 1
ATOM 710 C CA . THR A 1 96 ? 24.893 -11.205 -7.660 1.00 94.12 96 THR A CA 1
ATOM 711 C C . THR A 1 96 ? 23.467 -11.694 -7.415 1.00 94.12 96 THR A C 1
ATOM 713 O O . THR A 1 96 ? 22.709 -11.048 -6.697 1.00 94.12 96 THR A O 1
ATOM 716 N N . SER A 1 97 ? 23.116 -12.854 -7.968 1.00 93.50 97 SER A N 1
ATOM 717 C CA . SER A 1 97 ? 21.795 -13.478 -7.799 1.00 93.50 97 SER A CA 1
ATOM 718 C C . SER A 1 97 ? 21.692 -14.405 -6.586 1.00 93.50 97 SER A C 1
ATOM 720 O O . SER A 1 97 ? 20.590 -14.710 -6.142 1.00 93.50 97 SER A O 1
ATOM 722 N N . GLY A 1 98 ? 22.826 -14.883 -6.062 1.00 94.88 98 GLY A N 1
ATOM 723 C CA . GLY A 1 98 ? 22.865 -15.891 -4.996 1.00 94.88 98 GLY A CA 1
ATOM 724 C C . GLY A 1 98 ? 22.531 -17.314 -5.463 1.00 94.88 98 GLY A C 1
ATOM 725 O O . GLY A 1 98 ? 22.454 -18.216 -4.636 1.00 94.88 98 GLY A O 1
ATOM 726 N N . THR A 1 99 ? 22.362 -17.531 -6.770 1.00 93.06 99 THR A N 1
ATOM 727 C CA . THR A 1 99 ? 22.083 -18.842 -7.362 1.00 93.06 99 THR A CA 1
ATOM 728 C C . THR A 1 99 ? 22.847 -19.021 -8.670 1.00 93.06 99 THR A C 1
ATOM 730 O O . THR A 1 99 ? 23.223 -18.056 -9.328 1.00 93.06 99 THR A O 1
ATOM 733 N N . THR A 1 100 ? 23.076 -20.269 -9.061 1.00 95.62 100 THR A N 1
ATOM 734 C CA . THR A 1 100 ? 23.597 -20.639 -10.383 1.00 95.62 100 THR A CA 1
ATOM 735 C C . THR A 1 100 ? 22.511 -21.208 -11.294 1.00 95.62 100 THR A C 1
ATOM 737 O O . THR A 1 100 ? 22.796 -21.572 -12.431 1.00 95.62 100 THR A O 1
ATOM 740 N N . GLU A 1 101 ? 21.272 -21.295 -10.809 1.00 97.00 101 GLU A N 1
ATOM 741 C CA . GLU A 1 101 ? 20.131 -21.777 -11.585 1.00 97.00 101 GLU A CA 1
ATOM 742 C C . GLU A 1 101 ? 19.764 -20.817 -12.722 1.00 97.00 101 GLU A C 1
ATOM 744 O O . GLU A 1 101 ? 20.047 -19.617 -12.689 1.00 97.00 101 GLU A O 1
ATOM 749 N N . HIS A 1 102 ? 19.119 -21.342 -13.760 1.00 96.50 102 HIS A N 1
ATOM 750 C CA . HIS A 1 102 ? 18.631 -20.527 -14.867 1.00 96.50 102 HIS A CA 1
ATOM 751 C C . HIS A 1 102 ? 17.464 -19.640 -14.424 1.00 96.50 102 HIS A C 1
ATOM 753 O O . HIS A 1 102 ? 16.458 -20.125 -13.911 1.00 96.50 102 HIS A O 1
ATOM 759 N N . LEU A 1 103 ? 17.582 -18.336 -14.671 1.00 95.62 103 LEU A N 1
ATOM 760 C CA . LEU A 1 103 ? 16.486 -17.392 -14.490 1.00 95.62 103 LEU A CA 1
ATOM 761 C C . LEU A 1 103 ? 15.761 -17.256 -15.828 1.00 95.62 103 LEU A C 1
ATOM 763 O O . LEU A 1 103 ? 16.405 -16.974 -16.836 1.00 95.62 103 LEU A O 1
ATOM 767 N N . TYR A 1 104 ? 14.449 -17.488 -15.860 1.00 95.19 104 TYR A N 1
ATOM 768 C CA . TYR A 1 104 ? 13.670 -17.523 -17.109 1.00 95.19 104 TYR A CA 1
ATOM 769 C C . TYR A 1 104 ? 12.746 -16.326 -17.316 1.00 95.19 104 TYR A C 1
ATOM 771 O O . TYR A 1 104 ? 12.285 -16.119 -18.432 1.00 95.19 104 TYR A O 1
ATOM 779 N N . GLY A 1 105 ? 12.466 -15.562 -16.264 1.00 92.50 105 GLY A N 1
ATOM 780 C CA . GLY A 1 105 ? 11.559 -14.428 -16.336 1.00 92.50 105 GLY A CA 1
ATOM 781 C C . GLY A 1 105 ? 11.837 -13.423 -15.235 1.00 92.50 105 GLY A C 1
ATOM 782 O O . GLY A 1 105 ? 12.356 -13.775 -14.171 1.00 92.50 105 GLY A O 1
ATOM 783 N N . ILE A 1 106 ? 11.490 -12.172 -15.502 1.00 94.06 106 ILE A N 1
ATOM 784 C CA . ILE A 1 106 ? 11.579 -11.083 -14.539 1.00 94.06 106 ILE A CA 1
ATOM 785 C C . ILE A 1 106 ? 10.370 -10.161 -14.679 1.00 94.06 106 ILE A C 1
ATOM 787 O O . ILE A 1 106 ? 9.929 -9.839 -15.775 1.00 94.06 106 ILE A O 1
ATOM 791 N N . GLY A 1 107 ? 9.844 -9.703 -13.547 1.00 91.19 107 GLY A N 1
ATOM 792 C CA . GLY A 1 107 ? 8.763 -8.731 -13.513 1.00 91.19 107 GLY A CA 1
ATOM 793 C C . GLY A 1 107 ? 8.998 -7.701 -12.424 1.00 91.19 107 GLY A C 1
ATOM 794 O O . GLY A 1 107 ? 9.503 -8.021 -11.348 1.00 91.19 107 GLY A O 1
ATOM 795 N N . PHE A 1 108 ? 8.609 -6.462 -12.703 1.00 84.25 108 PHE A N 1
ATOM 796 C CA . PHE A 1 108 ? 8.416 -5.461 -11.664 1.00 84.25 108 PHE A CA 1
ATOM 797 C C . PHE A 1 108 ? 6.948 -5.472 -11.271 1.00 84.25 108 PHE A C 1
ATOM 799 O O . PHE A 1 108 ? 6.074 -5.242 -12.108 1.00 84.25 108 PHE A O 1
ATOM 806 N N . TRP A 1 109 ? 6.676 -5.726 -9.997 1.00 78.12 109 TRP A N 1
ATOM 807 C CA . TRP A 1 109 ? 5.343 -5.526 -9.461 1.00 78.12 109 TRP A CA 1
ATOM 808 C C . TRP A 1 109 ? 5.197 -4.068 -9.027 1.00 78.12 109 TRP A C 1
ATOM 810 O O . TRP A 1 109 ? 6.120 -3.496 -8.442 1.00 78.12 109 TRP A O 1
ATOM 820 N N . ARG A 1 110 ? 4.065 -3.446 -9.368 1.00 62.69 110 ARG A N 1
ATOM 821 C CA . ARG A 1 110 ? 3.746 -2.092 -8.924 1.00 62.69 110 ARG A CA 1
ATOM 822 C C . ARG A 1 110 ? 2.567 -2.160 -7.975 1.00 62.69 110 ARG A C 1
ATOM 824 O O . ARG A 1 110 ? 1.456 -2.479 -8.387 1.00 62.69 110 ARG A O 1
ATOM 831 N N . ASP A 1 111 ? 2.829 -1.771 -6.744 1.00 59.97 111 ASP A N 1
ATOM 832 C CA . ASP A 1 111 ? 1.832 -1.356 -5.778 1.00 59.97 111 ASP A CA 1
ATOM 833 C C . ASP A 1 111 ? 1.069 -0.140 -6.340 1.00 59.97 111 ASP A C 1
ATOM 835 O O . ASP A 1 111 ? 1.597 0.970 -6.439 1.00 59.97 111 ASP A O 1
ATOM 839 N N . LEU A 1 112 ? -0.154 -0.352 -6.835 1.00 57.62 112 LEU A N 1
ATOM 840 C CA . LEU A 1 112 ? -0.992 0.735 -7.346 1.00 57.62 112 LEU A CA 1
ATOM 841 C C . LEU A 1 112 ? -1.714 1.447 -6.192 1.00 57.62 112 LEU A C 1
ATOM 843 O O . LEU A 1 112 ? -2.169 0.781 -5.262 1.00 57.62 112 LEU A O 1
ATOM 847 N N . PRO A 1 113 ? -1.886 2.783 -6.250 1.00 56.25 113 PRO A N 1
ATOM 848 C CA . PRO A 1 113 ? -2.877 3.456 -5.420 1.00 56.25 113 PRO A CA 1
ATOM 849 C C . PRO A 1 113 ? -4.250 2.895 -5.741 1.00 56.25 113 PRO A C 1
ATOM 851 O O . PRO A 1 113 ? -4.713 2.988 -6.877 1.00 56.25 113 PRO A O 1
ATOM 854 N N . SER A 1 114 ? -4.893 2.309 -4.737 1.00 61.19 114 SER A N 1
ATOM 855 C CA . SER A 1 114 ? -6.279 1.885 -4.820 1.00 61.19 114 SER A CA 1
ATOM 856 C C . SER A 1 114 ? -7.084 2.526 -3.696 1.00 61.19 114 SER A C 1
ATOM 858 O O . SER A 1 114 ? -6.634 2.646 -2.552 1.00 61.19 114 SER A O 1
ATOM 860 N N . ILE A 1 115 ? -8.279 2.976 -4.060 1.00 65.12 115 ILE A N 1
ATOM 861 C CA . ILE A 1 115 ? -9.360 3.272 -3.131 1.00 65.12 115 ILE A CA 1
ATOM 862 C C . ILE A 1 115 ? -10.497 2.388 -3.597 1.00 65.12 115 ILE A C 1
ATOM 864 O O . ILE A 1 115 ? -11.001 2.566 -4.706 1.00 65.12 115 ILE A O 1
ATOM 868 N N . THR A 1 116 ? -10.863 1.412 -2.778 1.00 71.12 116 THR A N 1
ATOM 869 C CA . THR A 1 116 ? -11.986 0.530 -3.080 1.00 71.12 116 THR A CA 1
ATOM 870 C C . THR A 1 116 ? -13.065 0.789 -2.051 1.00 71.12 116 THR A C 1
ATOM 872 O O . THR A 1 116 ? -12.881 0.536 -0.864 1.00 71.12 116 THR A O 1
ATOM 875 N N . ILE A 1 117 ? -14.194 1.313 -2.517 1.00 74.50 117 ILE A N 1
ATOM 876 C CA . ILE A 1 117 ? -15.429 1.370 -1.743 1.00 74.50 117 ILE A CA 1
ATOM 877 C C . ILE A 1 117 ? -16.344 0.347 -2.392 1.00 74.50 117 ILE A C 1
ATOM 879 O O . ILE A 1 117 ? -16.766 0.530 -3.535 1.00 74.50 117 ILE A O 1
ATOM 883 N N . SER A 1 118 ? -16.607 -0.750 -1.691 1.00 68.81 118 SER A N 1
ATOM 884 C CA . SER A 1 118 ? -17.569 -1.734 -2.168 1.00 68.81 118 SER A CA 1
ATOM 885 C C . SER A 1 118 ? -18.916 -1.450 -1.517 1.00 68.81 118 SER A C 1
ATOM 887 O O . SER A 1 118 ? -19.025 -1.315 -0.300 1.00 68.81 118 SER A O 1
ATOM 889 N N . SER A 1 119 ? -19.950 -1.309 -2.337 1.00 60.72 119 SER A N 1
ATOM 890 C CA . SER A 1 119 ? -21.336 -1.318 -1.877 1.00 60.72 119 SER A CA 1
ATOM 891 C C . SER A 1 119 ? -22.013 -2.491 -2.557 1.00 60.72 119 SER A C 1
ATOM 893 O O . SER A 1 119 ? -21.836 -2.696 -3.758 1.00 60.72 119 SER A O 1
ATOM 895 N N . GLN A 1 120 ? -22.717 -3.297 -1.776 1.00 55.00 120 GLN A N 1
ATOM 896 C CA . GLN A 1 120 ? -23.535 -4.381 -2.287 1.00 55.00 120 GLN A CA 1
ATOM 897 C C . GLN A 1 120 ? -24.971 -4.012 -1.940 1.00 55.00 120 GLN A C 1
ATOM 899 O O . GLN A 1 120 ? -25.292 -3.825 -0.770 1.00 55.00 120 GLN A O 1
ATOM 904 N N . SER A 1 121 ? -25.840 -3.894 -2.943 1.00 51.47 121 SER A N 1
ATOM 905 C CA . SER A 1 121 ? -27.267 -4.075 -2.697 1.00 51.47 121 SER A CA 1
ATOM 906 C C . SER A 1 121 ? -27.469 -5.580 -2.573 1.00 51.47 121 SER A C 1
ATOM 908 O O . SER A 1 121 ? -27.629 -6.266 -3.588 1.00 51.47 121 SER A O 1
ATOM 910 N N . ASP A 1 122 ? -27.333 -6.131 -1.371 1.00 43.69 122 ASP A N 1
ATOM 911 C CA . ASP A 1 122 ? -27.757 -7.511 -1.178 1.00 43.69 122 ASP A CA 1
ATOM 912 C C . ASP A 1 122 ? -29.281 -7.515 -1.239 1.00 43.69 122 ASP A C 1
ATOM 914 O O . ASP A 1 122 ? -29.957 -6.894 -0.422 1.00 43.69 122 ASP A O 1
ATOM 918 N N . ILE A 1 123 ? -29.828 -8.223 -2.230 1.00 44.94 123 ILE A N 1
ATOM 919 C CA . ILE A 1 123 ? -31.189 -8.755 -2.150 1.00 44.94 123 ILE A CA 1
ATOM 920 C C . ILE A 1 123 ? -31.099 -9.926 -1.166 1.00 44.94 123 ILE A C 1
ATOM 922 O O . ILE A 1 123 ? -31.247 -11.086 -1.545 1.00 44.94 123 ILE A O 1
ATOM 926 N N . ASP A 1 124 ? -30.753 -9.641 0.089 1.00 44.78 124 ASP A N 1
ATOM 927 C CA . ASP A 1 124 ? -30.980 -10.610 1.141 1.00 44.78 124 ASP A CA 1
ATOM 928 C C . ASP A 1 124 ? -32.494 -10.667 1.325 1.00 44.78 124 ASP A C 1
ATOM 930 O O . ASP A 1 124 ? -33.174 -9.638 1.352 1.00 44.78 124 ASP A O 1
ATOM 934 N N . SER A 1 125 ? -33.043 -11.875 1.378 1.00 52.41 125 SER A N 1
ATOM 935 C CA . SER A 1 125 ? -34.484 -12.154 1.272 1.00 52.41 125 SER A CA 1
ATOM 936 C C . SER A 1 125 ? -35.354 -11.517 2.368 1.00 52.41 125 SER A C 1
ATOM 938 O O . SER A 1 125 ? -36.561 -11.754 2.396 1.00 52.41 125 SER A O 1
ATOM 940 N N . ASN A 1 126 ? -34.766 -10.707 3.256 1.00 53.53 126 ASN A N 1
ATOM 941 C CA . ASN A 1 126 ? -35.452 -10.125 4.391 1.00 53.53 126 ASN A CA 1
ATOM 942 C C . ASN A 1 126 ? -35.109 -8.685 4.801 1.00 53.53 126 ASN A C 1
ATOM 944 O O . ASN A 1 126 ? -35.728 -8.267 5.770 1.00 53.53 126 ASN A O 1
ATOM 948 N N . GLN A 1 127 ? -34.241 -7.889 4.151 1.00 54.69 127 GLN A N 1
ATOM 949 C CA . GLN A 1 127 ? -34.085 -6.470 4.555 1.00 54.69 127 GLN A CA 1
ATOM 950 C C . GLN A 1 127 ? -33.701 -5.509 3.413 1.00 54.69 127 GLN A C 1
ATOM 952 O O . GLN A 1 127 ? -32.693 -5.678 2.736 1.00 54.69 127 GLN A O 1
ATOM 957 N N . ASN A 1 128 ? -34.491 -4.439 3.262 1.00 55.47 128 ASN A N 1
ATOM 958 C CA . ASN A 1 128 ? -34.257 -3.274 2.393 1.00 55.47 128 ASN A CA 1
ATOM 959 C C . ASN A 1 128 ? -33.170 -2.333 2.971 1.00 55.47 128 ASN A C 1
ATOM 961 O O . ASN A 1 128 ? -33.414 -1.135 3.129 1.00 55.47 128 ASN A O 1
ATOM 965 N N . GLU A 1 129 ? -31.987 -2.834 3.331 1.00 56.50 129 GLU A N 1
ATOM 966 C CA . GLU A 1 129 ? -30.905 -1.976 3.842 1.00 56.50 129 GLU A CA 1
ATOM 967 C C . GLU A 1 129 ? -29.787 -1.792 2.806 1.00 56.50 129 GLU A C 1
ATOM 969 O O . GLU A 1 129 ? -29.149 -2.740 2.359 1.00 56.50 129 GLU A O 1
ATOM 974 N N . THR A 1 130 ? -29.537 -0.535 2.426 1.00 61.06 130 THR A N 1
ATOM 975 C CA . THR A 1 130 ? -28.373 -0.142 1.622 1.00 61.06 130 THR A CA 1
ATOM 976 C C . THR A 1 130 ? -27.203 0.131 2.562 1.00 61.06 130 THR A C 1
ATOM 978 O O . THR A 1 130 ? -27.287 1.041 3.387 1.00 61.06 130 THR A O 1
ATOM 981 N N . TYR A 1 131 ? -26.098 -0.600 2.417 1.00 73.56 131 TYR A N 1
ATOM 982 C CA . TYR A 1 131 ? -24.899 -0.433 3.242 1.00 73.56 131 TYR A CA 1
ATOM 983 C C . TYR A 1 131 ? -23.623 -0.321 2.392 1.00 73.56 131 TYR A C 1
ATOM 985 O O . TYR A 1 131 ? -23.560 -0.766 1.241 1.00 73.56 131 TYR A O 1
ATOM 993 N N . VAL A 1 132 ? -22.572 0.275 2.964 1.00 84.12 132 VAL A N 1
ATOM 994 C CA . VAL A 1 132 ? -21.212 0.151 2.420 1.00 84.12 132 VAL A CA 1
ATOM 995 C C . VAL A 1 132 ? -20.628 -1.140 2.967 1.00 84.12 132 VAL A C 1
ATOM 997 O O . VAL A 1 132 ? -20.528 -1.318 4.177 1.00 84.12 132 VAL A O 1
ATOM 1000 N N . LYS A 1 133 ? -20.260 -2.068 2.085 1.00 86.56 133 LYS A N 1
ATOM 1001 C CA . LYS A 1 133 ? -19.704 -3.356 2.493 1.00 86.56 133 LYS A CA 1
ATOM 1002 C C . LYS A 1 133 ? -18.315 -3.166 3.090 1.00 86.56 133 LYS A C 1
ATOM 1004 O O . LYS A 1 133 ? -18.062 -3.642 4.188 1.00 86.56 133 LYS A O 1
ATOM 1009 N N . SER A 1 134 ? -17.440 -2.428 2.412 1.00 89.25 134 SER A N 1
ATOM 1010 C CA . SER A 1 134 ? -16.107 -2.129 2.932 1.00 89.25 134 SER A CA 1
ATOM 1011 C C . SER A 1 134 ? -15.516 -0.841 2.372 1.00 89.25 134 SER A C 1
ATOM 1013 O O . SER A 1 134 ? -15.850 -0.404 1.266 1.00 89.25 134 SER A O 1
ATOM 1015 N N . ILE A 1 135 ? -14.601 -0.262 3.146 1.00 90.12 135 ILE A N 1
ATOM 1016 C CA . ILE A 1 135 ? -13.737 0.848 2.756 1.00 90.12 135 ILE A CA 1
ATOM 1017 C C . ILE A 1 135 ? -12.300 0.349 2.826 1.00 90.12 135 ILE A C 1
ATOM 1019 O O . ILE A 1 135 ? -11.835 -0.066 3.884 1.00 90.12 135 ILE A O 1
ATOM 1023 N N . TYR A 1 136 ? -11.598 0.419 1.701 1.00 89.00 136 TYR A N 1
ATOM 1024 C CA . TYR A 1 136 ? -10.190 0.069 1.602 1.00 89.00 136 TYR A CA 1
ATOM 1025 C C . TYR A 1 136 ? -9.395 1.219 0.989 1.00 89.00 136 TYR A C 1
ATOM 1027 O O . TYR A 1 136 ? -9.713 1.696 -0.106 1.00 89.00 136 TYR A O 1
ATOM 1035 N N . PHE A 1 137 ? -8.340 1.631 1.683 1.00 86.31 137 PHE A N 1
ATOM 1036 C CA . PHE A 1 137 ? -7.402 2.653 1.250 1.00 86.31 137 PHE A CA 1
ATOM 1037 C C . PHE A 1 137 ? -5.968 2.154 1.435 1.00 86.31 137 PHE A C 1
ATOM 1039 O O . PHE A 1 137 ? -5.561 1.859 2.556 1.00 86.31 137 PHE A O 1
ATOM 1046 N N . SER A 1 138 ? -5.217 2.067 0.334 1.00 79.56 138 SER A N 1
ATOM 1047 C CA . SER A 1 138 ? -3.819 1.606 0.329 1.00 79.56 138 SER A CA 1
ATOM 1048 C C . SER A 1 138 ? -2.801 2.753 0.341 1.00 79.56 138 SER A C 1
ATOM 1050 O O . SER A 1 138 ? -3.061 3.818 -0.228 1.00 79.56 138 SER A O 1
ATOM 1052 N N . ASP A 1 139 ? -1.589 2.461 0.819 1.00 72.94 139 ASP A N 1
ATOM 1053 C CA . ASP A 1 139 ? -0.467 3.394 1.031 1.00 72.94 139 ASP A CA 1
ATOM 1054 C C . ASP A 1 139 ? -0.004 4.225 -0.176 1.00 72.94 139 ASP A C 1
ATOM 1056 O O . ASP A 1 139 ? 0.658 5.248 -0.011 1.00 72.94 139 ASP A O 1
ATOM 1060 N N . ASN A 1 140 ? -0.345 3.834 -1.403 1.00 65.94 140 ASN A N 1
ATOM 1061 C CA . ASN A 1 140 ? 0.207 4.458 -2.611 1.00 65.94 140 ASN A CA 1
ATOM 1062 C C . ASN A 1 140 ? -0.525 5.743 -3.045 1.00 65.94 140 ASN A C 1
ATOM 1064 O O . ASN A 1 140 ? -0.223 6.319 -4.093 1.00 65.94 140 ASN A O 1
ATOM 1068 N N . ASN A 1 141 ? -1.499 6.212 -2.263 1.00 68.62 141 ASN A N 1
ATOM 1069 C CA . ASN A 1 141 ? -2.301 7.403 -2.547 1.00 68.62 141 ASN A CA 1
ATOM 1070 C C . ASN A 1 141 ? -1.595 8.702 -2.090 1.00 68.62 141 ASN A C 1
ATOM 1072 O O . ASN A 1 141 ? -2.058 9.396 -1.185 1.00 68.62 141 ASN A O 1
ATOM 1076 N N . LEU A 1 142 ? -0.475 9.049 -2.741 1.00 71.38 142 LEU A N 1
ATOM 1077 C CA . LEU A 1 142 ? 0.475 10.102 -2.318 1.00 71.38 142 LEU A CA 1
ATOM 1078 C C . LEU A 1 142 ? -0.063 11.551 -2.296 1.00 71.38 142 LEU A C 1
ATOM 1080 O O . LEU A 1 142 ? 0.574 12.436 -1.726 1.00 71.38 142 LEU A O 1
ATOM 1084 N N . ASN A 1 143 ? -1.232 11.817 -2.881 1.00 82.00 143 ASN A N 1
ATOM 1085 C CA . ASN A 1 143 ? -1.773 13.180 -3.009 1.00 82.00 143 ASN A CA 1
ATOM 1086 C C . ASN A 1 143 ? -3.022 13.442 -2.159 1.00 82.00 143 ASN A C 1
ATOM 1088 O O . ASN A 1 143 ? -3.543 14.552 -2.175 1.00 82.00 143 ASN A O 1
ATOM 1092 N N . ILE A 1 144 ? -3.546 12.438 -1.453 1.00 85.25 144 ILE A N 1
ATOM 1093 C CA . ILE A 1 144 ? -4.792 12.601 -0.699 1.00 85.25 144 ILE A CA 1
ATOM 1094 C C . ILE A 1 144 ? -4.488 13.174 0.677 1.00 85.25 144 ILE A C 1
ATOM 1096 O O . ILE A 1 144 ? -3.753 12.575 1.455 1.00 85.25 144 ILE A O 1
ATOM 1100 N N . GLU A 1 145 ? -5.081 14.329 0.967 1.00 91.75 145 GLU A N 1
ATOM 1101 C CA . GLU A 1 145 ? -4.940 15.010 2.256 1.00 91.75 145 GLU A CA 1
ATOM 1102 C C . GLU A 1 145 ? -6.045 14.644 3.245 1.00 91.75 145 GLU A C 1
ATOM 1104 O O . GLU A 1 145 ? -5.821 14.633 4.454 1.00 91.75 145 GLU A O 1
ATOM 1109 N N . SER A 1 146 ? -7.242 14.343 2.742 1.00 91.62 146 SER A N 1
ATOM 1110 C CA . SER A 1 146 ? -8.406 14.070 3.578 1.00 91.62 146 SER A CA 1
ATOM 1111 C C . SER A 1 146 ? -9.333 13.033 2.960 1.00 91.62 146 SER A C 1
ATOM 1113 O O . SER A 1 146 ? -9.506 12.978 1.741 1.00 91.62 146 SER A O 1
ATOM 1115 N N . ILE A 1 147 ? -9.945 12.222 3.819 1.00 91.06 147 ILE A N 1
ATOM 1116 C CA . ILE A 1 147 ? -11.026 11.297 3.473 1.00 91.06 147 ILE A CA 1
ATOM 1117 C C . ILE A 1 147 ? -12.212 11.623 4.378 1.00 91.06 147 ILE A C 1
ATOM 1119 O O . ILE A 1 147 ? -12.070 11.668 5.601 1.00 91.06 147 ILE A O 1
ATOM 1123 N N . SER A 1 148 ? -13.389 11.843 3.791 1.00 93.88 148 SER A N 1
ATOM 1124 C CA . SER A 1 148 ? -14.603 12.147 4.549 1.00 93.88 148 SER A CA 1
ATOM 1125 C C . SER A 1 148 ? -15.816 11.404 4.003 1.00 93.88 148 SER A C 1
ATOM 1127 O O . SER A 1 148 ? -16.103 11.450 2.807 1.00 93.88 148 SER A O 1
ATOM 1129 N N . PHE A 1 149 ? -16.551 10.766 4.912 1.00 92.81 149 PHE A N 1
ATOM 1130 C CA . PHE A 1 149 ? -17.835 10.124 4.660 1.00 92.81 149 PHE A CA 1
ATOM 1131 C C . PHE A 1 149 ? -18.894 10.710 5.610 1.00 92.81 149 PHE A C 1
ATOM 1133 O O . PHE A 1 149 ? -19.263 10.082 6.603 1.00 92.81 149 PHE A O 1
ATOM 1140 N N . PRO A 1 150 ? -19.409 11.924 5.336 1.00 93.25 150 PRO A N 1
ATOM 1141 C CA . PRO A 1 150 ? -20.205 12.696 6.300 1.00 93.25 150 PRO A CA 1
ATOM 1142 C C . PRO A 1 150 ? -21.583 12.094 6.614 1.00 93.25 150 PRO A C 1
ATOM 1144 O O . PRO A 1 150 ? -22.224 12.483 7.589 1.00 93.25 150 PRO A O 1
ATOM 1147 N N . ASN A 1 151 ? -22.054 11.168 5.776 1.00 89.88 151 ASN A N 1
ATOM 1148 C CA . ASN A 1 151 ? -23.364 10.530 5.893 1.00 89.88 151 ASN A CA 1
ATOM 1149 C C . ASN A 1 151 ? -23.289 9.010 6.062 1.00 89.88 151 ASN A C 1
ATOM 1151 O O . ASN A 1 151 ? -24.324 8.355 6.033 1.00 89.88 151 ASN A O 1
ATOM 1155 N N . LEU A 1 152 ? -22.090 8.440 6.187 1.00 90.88 152 LEU A N 1
ATOM 1156 C CA . LEU A 1 152 ? -21.950 6.998 6.310 1.00 90.88 152 LEU A CA 1
ATOM 1157 C C . LEU A 1 152 ? -22.256 6.565 7.740 1.00 90.88 152 LEU A C 1
ATOM 1159 O O . LEU A 1 152 ? -21.540 6.949 8.659 1.00 90.88 152 LEU A O 1
ATOM 1163 N N . GLU A 1 153 ? -23.314 5.775 7.905 1.00 90.94 153 GLU A N 1
ATOM 1164 C CA . GLU A 1 153 ? -23.813 5.362 9.222 1.00 90.94 153 GLU A CA 1
ATOM 1165 C C . GLU A 1 153 ? -23.396 3.944 9.616 1.00 90.94 153 GLU A C 1
ATOM 1167 O O . GLU A 1 153 ? -23.165 3.675 10.798 1.00 90.94 153 GLU A O 1
ATOM 1172 N N . LYS A 1 154 ? -23.266 3.055 8.627 1.00 88.75 154 LYS A N 1
ATOM 1173 C CA . LYS A 1 154 ? -22.928 1.643 8.809 1.00 88.75 154 LYS A CA 1
ATOM 1174 C C . LYS A 1 154 ? -21.924 1.185 7.758 1.00 88.75 154 LYS A C 1
ATOM 1176 O O . LYS A 1 154 ? -22.035 1.554 6.586 1.00 88.75 154 LYS A O 1
ATOM 1181 N N . VAL A 1 155 ? -20.988 0.345 8.181 1.00 91.19 155 VAL A N 1
ATOM 1182 C CA . VAL A 1 155 ? -20.146 -0.466 7.295 1.00 91.19 155 VAL A CA 1
ATOM 1183 C C . VAL A 1 155 ? -20.398 -1.925 7.647 1.00 91.19 155 VAL A C 1
ATOM 1185 O O . VAL A 1 155 ? -20.571 -2.243 8.813 1.00 91.19 155 VAL A O 1
ATOM 1188 N N . ARG A 1 156 ? -20.467 -2.824 6.672 1.00 87.56 156 ARG A N 1
ATOM 1189 C CA . ARG A 1 156 ? -20.741 -4.228 6.994 1.00 87.56 156 ARG A CA 1
ATOM 1190 C C . ARG A 1 156 ? -19.487 -4.960 7.460 1.00 87.56 156 ARG A C 1
ATOM 1192 O O . ARG A 1 156 ? -19.480 -5.520 8.547 1.00 87.56 156 ARG A O 1
ATOM 1199 N N . ASP A 1 157 ? -18.437 -4.919 6.648 1.00 89.12 157 ASP A N 1
ATOM 1200 C CA . ASP A 1 157 ? -17.219 -5.691 6.865 1.00 89.12 157 ASP A CA 1
ATOM 1201 C C . ASP A 1 157 ? -16.158 -4.794 7.521 1.00 89.12 157 ASP A C 1
ATOM 1203 O O . ASP A 1 157 ? -16.025 -4.782 8.737 1.00 89.12 157 ASP A O 1
ATOM 1207 N N . PHE A 1 158 ? -15.408 -3.992 6.759 1.00 90.94 158 PHE A N 1
ATOM 1208 C CA . PHE A 1 158 ? -14.230 -3.312 7.312 1.00 90.94 158 PHE A CA 1
ATOM 1209 C C . PHE A 1 158 ? -13.993 -1.892 6.805 1.00 90.94 158 PHE A C 1
ATOM 1211 O O . PHE A 1 158 ? -14.365 -1.522 5.689 1.00 90.94 158 PHE A O 1
ATOM 1218 N N . VAL A 1 159 ? -13.286 -1.125 7.635 1.00 94.94 159 VAL A N 1
ATOM 1219 C CA . VAL A 1 159 ? -12.614 0.127 7.285 1.00 94.94 159 VAL A CA 1
ATOM 1220 C C . VAL A 1 159 ? -11.114 -0.101 7.440 1.00 94.94 159 VAL A C 1
ATOM 1222 O O . VAL A 1 159 ? -10.595 -0.144 8.552 1.00 94.94 159 VAL A O 1
ATOM 1225 N N . TYR A 1 160 ? -10.415 -0.253 6.321 1.00 93.12 160 TYR A N 1
ATOM 1226 C CA . TYR A 1 160 ? -8.977 -0.495 6.275 1.00 93.12 160 TYR A CA 1
ATOM 1227 C C . TYR A 1 160 ? -8.280 0.675 5.591 1.00 93.12 160 TYR A C 1
ATOM 1229 O O . TYR A 1 160 ? -8.519 0.946 4.413 1.00 93.12 160 TYR A O 1
ATOM 1237 N N . ILE A 1 161 ? -7.432 1.381 6.331 1.00 92.12 161 ILE A N 1
ATOM 1238 C CA . ILE A 1 161 ? -6.710 2.555 5.854 1.00 92.12 161 ILE A CA 1
ATOM 1239 C C . ILE A 1 161 ? -5.240 2.399 6.204 1.00 92.12 161 ILE A C 1
ATOM 1241 O O . ILE A 1 161 ? -4.865 2.420 7.377 1.00 92.12 161 ILE A O 1
ATOM 1245 N N . THR A 1 162 ? -4.409 2.300 5.172 1.00 89.44 162 THR A N 1
ATOM 1246 C CA . THR A 1 162 ? -2.961 2.420 5.296 1.00 89.44 162 THR A CA 1
ATOM 1247 C C . THR A 1 162 ? -2.472 3.618 4.502 1.00 89.44 162 THR A C 1
ATOM 1249 O O . THR A 1 162 ? -2.833 3.811 3.338 1.00 89.44 162 THR A O 1
ATOM 1252 N N . SER A 1 163 ? -1.713 4.491 5.161 1.00 84.50 163 SER A N 1
ATOM 1253 C CA . SER A 1 163 ? -1.120 5.652 4.518 1.00 84.50 163 SER A CA 1
ATOM 1254 C C . SER A 1 163 ? 0.247 6.024 5.091 1.00 84.50 163 SER A C 1
ATOM 1256 O O . SER A 1 163 ? 0.366 6.730 6.094 1.00 84.50 163 SER A O 1
ATOM 1258 N N . ASN A 1 164 ? 1.291 5.705 4.335 1.00 80.44 164 ASN A N 1
ATOM 1259 C CA . ASN A 1 164 ? 2.636 6.266 4.501 1.00 80.44 164 ASN A CA 1
ATOM 1260 C C . ASN A 1 164 ? 2.809 7.644 3.835 1.00 80.44 164 ASN A C 1
ATOM 1262 O O . ASN A 1 164 ? 3.896 8.222 3.854 1.00 80.44 164 ASN A O 1
ATOM 1266 N N . ASN A 1 165 ? 1.742 8.185 3.243 1.00 79.81 165 ASN A N 1
ATOM 1267 C CA . ASN A 1 165 ? 1.738 9.499 2.620 1.00 79.81 165 ASN A CA 1
ATOM 1268 C C . ASN A 1 165 ? 1.870 10.621 3.668 1.00 79.81 165 ASN A C 1
ATOM 1270 O O . ASN A 1 165 ? 1.051 10.732 4.581 1.00 79.81 165 ASN A O 1
ATOM 1274 N N . SER A 1 166 ? 2.845 11.516 3.477 1.00 88.31 166 SER A N 1
ATOM 1275 C CA . SER A 1 166 ? 3.074 12.690 4.328 1.00 88.31 166 SER A CA 1
ATOM 1276 C C . SER A 1 166 ? 1.968 13.754 4.248 1.00 88.31 166 SER A C 1
ATOM 1278 O O . SER A 1 166 ? 1.882 14.614 5.131 1.00 88.31 166 SER A O 1
ATOM 1280 N N . ASN A 1 167 ? 1.117 13.704 3.223 1.00 88.50 167 ASN A N 1
ATOM 1281 C CA . ASN A 1 167 ? 0.027 14.651 2.996 1.00 88.50 167 ASN A CA 1
ATOM 1282 C C . ASN A 1 167 ? -1.284 14.244 3.680 1.00 88.50 167 ASN A C 1
ATOM 1284 O O . ASN A 1 167 ? -2.079 15.125 3.978 1.00 88.50 167 ASN A O 1
ATOM 1288 N N . PHE A 1 168 ? -1.522 12.960 3.970 1.00 92.56 168 PHE A N 1
ATOM 1289 C CA . PHE A 1 168 ? -2.798 12.497 4.529 1.00 92.56 168 PHE A CA 1
ATOM 1290 C C . PHE A 1 168 ? -2.967 12.940 5.988 1.00 92.56 168 PHE A C 1
ATOM 1292 O O . PHE A 1 168 ? -2.311 12.410 6.883 1.00 92.56 168 PHE A O 1
ATOM 1299 N N . LYS A 1 169 ? -3.817 13.947 6.223 1.00 94.56 169 LYS A N 1
ATOM 1300 C CA . LYS A 1 169 ? -3.988 14.629 7.514 1.00 94.56 169 LYS A CA 1
ATOM 1301 C C . LYS A 1 169 ? -5.267 14.265 8.240 1.00 94.56 169 LYS A C 1
ATOM 1303 O O . LYS A 1 169 ? -5.254 14.276 9.471 1.00 94.56 169 LYS A O 1
ATOM 1308 N N . THR A 1 170 ? -6.362 14.003 7.524 1.00 95.81 170 THR A N 1
ATOM 1309 C CA . THR A 1 170 ? -7.668 13.840 8.174 1.00 95.81 170 THR A CA 1
ATOM 1310 C C . THR A 1 170 ? -8.482 12.664 7.650 1.00 95.81 170 THR A C 1
ATOM 1312 O O . THR A 1 170 ? -8.575 12.409 6.449 1.00 95.81 170 THR A O 1
ATOM 1315 N N . LEU A 1 171 ? -9.130 11.977 8.587 1.00 95.62 171 LEU A N 1
ATOM 1316 C CA . LEU A 1 171 ? -10.124 10.944 8.333 1.00 95.62 171 LEU A CA 1
ATOM 1317 C C . LEU A 1 171 ? -11.403 11.293 9.097 1.00 95.62 171 LEU A C 1
ATOM 1319 O O . LEU A 1 171 ? -11.361 11.457 10.310 1.00 95.62 171 LEU A O 1
ATOM 1323 N N . SER A 1 172 ? -12.545 11.405 8.421 1.00 97.31 172 SER A N 1
ATOM 1324 C CA . SER A 1 172 ? -13.793 11.827 9.068 1.00 97.31 172 SER A CA 1
ATOM 1325 C C . SER A 1 172 ? -14.974 10.931 8.698 1.00 97.31 172 SER A C 1
ATOM 1327 O O . SER A 1 172 ? -15.425 10.923 7.552 1.00 97.31 172 SER A O 1
ATOM 1329 N N . LEU A 1 173 ? -15.489 10.192 9.685 1.00 96.50 173 LEU A N 1
ATOM 1330 C CA . LEU A 1 173 ? -16.693 9.361 9.600 1.00 96.50 173 LEU A CA 1
ATOM 1331 C C . LEU A 1 173 ? -17.643 9.710 10.766 1.00 96.50 173 LEU A C 1
ATOM 1333 O O . LEU A 1 173 ? -17.929 8.870 11.620 1.00 96.50 173 LEU A O 1
ATOM 1337 N N . PRO A 1 174 ? -18.163 10.952 10.810 1.00 96.75 174 PRO A N 1
ATOM 1338 C CA . PRO A 1 174 ? -18.841 11.520 11.981 1.00 96.75 174 PRO A CA 1
ATOM 1339 C C . PRO A 1 174 ? -20.158 10.825 12.338 1.00 96.75 174 PRO A C 1
ATOM 1341 O O . PRO A 1 174 ? -20.699 11.039 13.419 1.00 96.75 174 PRO A O 1
ATOM 1344 N N . LYS A 1 175 ? -20.723 10.046 11.411 1.00 95.56 175 LYS A N 1
ATOM 1345 C CA . LYS A 1 175 ? -21.984 9.325 11.602 1.00 95.56 175 LYS A CA 1
ATOM 1346 C C . LYS A 1 175 ? -21.816 7.814 11.666 1.00 95.56 175 LYS A C 1
ATOM 1348 O O . LYS A 1 175 ? -22.810 7.136 11.895 1.00 95.56 175 LYS A O 1
ATOM 1353 N N . LEU A 1 176 ? -20.603 7.285 11.490 1.00 95.19 176 LEU A N 1
ATOM 1354 C CA . LEU A 1 176 ? -20.390 5.844 11.505 1.00 95.19 176 LEU A CA 1
ATOM 1355 C C . LEU A 1 176 ? -20.628 5.327 12.922 1.00 95.19 176 LEU A C 1
ATOM 1357 O O . LEU A 1 176 ? -19.934 5.729 13.851 1.00 95.19 176 LEU A O 1
ATOM 1361 N N . THR A 1 177 ? -21.616 4.450 13.076 1.00 94.31 177 THR A N 1
ATOM 1362 C CA . THR A 1 177 ? -22.026 3.917 14.381 1.00 94.31 177 THR A CA 1
ATOM 1363 C C . THR A 1 177 ? -21.625 2.468 14.586 1.00 94.31 177 THR A C 1
ATOM 1365 O O . THR A 1 177 ? -21.381 2.061 15.719 1.00 94.31 177 THR A O 1
ATOM 1368 N N . THR A 1 178 ? -21.558 1.663 13.530 1.00 91.12 178 THR A N 1
ATOM 1369 C CA . THR A 1 178 ? -21.352 0.218 13.662 1.00 91.12 178 THR A CA 1
ATOM 1370 C C . THR A 1 178 ? -20.665 -0.365 12.441 1.00 91.12 178 THR A C 1
ATOM 1372 O O . THR A 1 178 ? -20.944 0.041 11.306 1.00 91.12 178 THR A O 1
ATOM 1375 N N . LEU A 1 179 ? -19.784 -1.329 12.713 1.00 91.25 179 LEU A N 1
ATOM 1376 C CA . LEU A 1 179 ? -19.385 -2.363 11.772 1.00 91.25 179 LEU A CA 1
ATOM 1377 C C . LEU A 1 179 ? -20.092 -3.671 12.151 1.00 91.25 179 LEU A C 1
ATOM 1379 O O . LEU A 1 179 ? -19.998 -4.083 13.304 1.00 91.25 179 LEU A O 1
ATOM 1383 N N . GLU A 1 180 ? -20.824 -4.292 11.224 1.00 82.75 180 GLU A N 1
ATOM 1384 C CA . GLU A 1 180 ? -21.656 -5.472 11.534 1.00 82.75 180 GLU A CA 1
ATOM 1385 C C . GLU A 1 180 ? -20.829 -6.751 11.754 1.00 82.75 180 GLU A C 1
ATOM 1387 O O . GLU A 1 180 ? -21.123 -7.513 12.672 1.00 82.75 180 GLU A O 1
ATOM 1392 N N . PHE A 1 181 ? -19.787 -6.974 10.943 1.00 75.12 181 PHE A N 1
ATOM 1393 C CA . PHE A 1 181 ? -18.998 -8.214 10.908 1.00 75.12 181 PHE A CA 1
ATOM 1394 C C . PHE A 1 181 ? -17.511 -7.996 10.594 1.00 75.12 181 PHE A C 1
ATOM 1396 O O . PHE A 1 181 ? -16.914 -8.799 9.875 1.00 75.12 181 PHE A O 1
ATOM 1403 N N . GLY A 1 182 ? -16.875 -6.919 11.049 1.00 81.38 182 GLY A N 1
ATOM 1404 C CA . GLY A 1 182 ? -15.440 -6.832 10.775 1.00 81.38 182 GLY A CA 1
ATOM 1405 C C . GLY A 1 182 ? -14.666 -5.864 11.626 1.00 81.38 182 GLY A C 1
ATOM 1406 O O . GLY A 1 182 ? -14.580 -6.057 12.829 1.00 81.38 182 GLY A O 1
ATOM 1407 N N . TYR A 1 183 ? -13.941 -4.934 11.015 1.00 90.31 183 TYR A N 1
ATOM 1408 C CA . TYR A 1 183 ? -12.866 -4.262 11.735 1.00 90.31 183 TYR A CA 1
ATOM 1409 C C . TYR A 1 183 ? -12.502 -2.888 11.198 1.00 90.31 183 TYR A C 1
ATOM 1411 O O . TYR A 1 183 ? -12.683 -2.560 10.025 1.00 90.31 183 TYR A O 1
ATOM 1419 N N . VAL A 1 184 ? -11.912 -2.094 12.083 1.00 95.38 184 VAL A N 1
ATOM 1420 C CA . VAL A 1 184 ? -11.256 -0.833 11.764 1.00 95.38 184 VAL A CA 1
ATOM 1421 C C . VAL A 1 184 ? -9.753 -1.032 11.909 1.00 95.38 184 VAL A C 1
ATOM 1423 O O . VAL A 1 184 ? -9.276 -1.403 12.979 1.00 95.38 184 VAL A O 1
ATOM 1426 N N . TYR A 1 185 ? -9.005 -0.769 10.842 1.00 95.06 185 TYR A N 1
ATOM 1427 C CA . TYR A 1 185 ? -7.545 -0.791 10.829 1.00 95.06 185 TYR A CA 1
ATOM 1428 C C . TYR A 1 185 ? -7.029 0.520 10.246 1.00 95.06 185 TYR A C 1
ATOM 1430 O O . TYR A 1 185 ? -7.323 0.834 9.091 1.00 95.06 185 TYR A O 1
ATOM 1438 N N . ILE A 1 186 ? -6.283 1.294 11.034 1.00 95.56 186 ILE A N 1
ATOM 1439 C CA . ILE A 1 186 ? -5.805 2.620 10.638 1.00 95.56 186 ILE A CA 1
ATOM 1440 C C . ILE A 1 186 ? -4.312 2.778 10.944 1.00 95.56 186 ILE A C 1
ATOM 1442 O O . ILE A 1 186 ? -3.881 2.741 12.101 1.00 95.56 186 ILE A O 1
ATOM 1446 N N . THR A 1 187 ? -3.544 3.042 9.888 1.00 93.62 187 THR A N 1
ATOM 1447 C CA . THR A 1 187 ? -2.170 3.549 9.956 1.00 93.62 187 THR A CA 1
ATOM 1448 C C . THR A 1 187 ? -2.004 4.772 9.066 1.00 93.62 187 THR A C 1
ATOM 1450 O O . THR A 1 187 ? -2.414 4.788 7.904 1.00 93.62 187 THR A O 1
ATOM 1453 N N . GLY A 1 188 ? -1.427 5.826 9.635 1.00 92.44 188 GLY A N 1
ATOM 1454 C CA . GLY A 1 188 ? -1.308 7.130 9.003 1.00 92.44 188 GLY A CA 1
ATOM 1455 C C . GLY A 1 188 ? -0.247 7.976 9.688 1.00 92.44 188 GLY A C 1
ATOM 1456 O O . GLY A 1 188 ? -0.544 8.714 10.625 1.00 92.44 188 GLY A O 1
ATOM 1457 N N . THR A 1 189 ? 0.996 7.924 9.210 1.00 91.69 189 THR A N 1
ATOM 1458 C CA . THR A 1 189 ? 2.125 8.612 9.873 1.00 91.69 189 THR A CA 1
ATOM 1459 C C . THR A 1 189 ? 1.926 10.127 9.987 1.00 91.69 189 THR A C 1
ATOM 1461 O O . THR A 1 189 ? 2.364 10.742 10.962 1.00 91.69 189 THR A O 1
ATOM 1464 N N . ALA A 1 190 ? 1.229 10.723 9.018 1.00 93.81 190 ALA A N 1
ATOM 1465 C CA . ALA A 1 190 ? 0.917 12.147 8.941 1.00 93.81 190 ALA A CA 1
ATOM 1466 C C . ALA A 1 190 ? -0.499 12.524 9.414 1.00 93.81 190 ALA A C 1
ATOM 1468 O O . ALA A 1 190 ? -0.838 13.712 9.391 1.00 93.81 190 ALA A O 1
ATOM 1469 N N . LEU A 1 191 ? -1.300 11.542 9.836 1.00 94.81 191 LEU A N 1
ATOM 1470 C CA . LEU A 1 191 ? -2.697 11.707 10.229 1.00 94.81 191 LEU A CA 1
ATOM 1471 C C . LEU A 1 191 ? -2.765 12.474 11.553 1.00 94.81 191 LEU A C 1
ATOM 1473 O O . LEU A 1 191 ? -2.246 12.016 12.567 1.00 94.81 191 LEU A O 1
ATOM 1477 N N . THR A 1 192 ? -3.372 13.660 11.544 1.00 96.75 192 THR A N 1
ATOM 1478 C CA . THR A 1 192 ? -3.465 14.546 12.718 1.00 96.75 192 THR A CA 1
ATOM 1479 C C . THR A 1 192 ? -4.853 14.555 13.343 1.00 96.75 192 THR A C 1
ATOM 1481 O O . THR A 1 192 ? -4.997 14.960 14.496 1.00 96.75 192 THR A O 1
ATOM 1484 N N . SER A 1 193 ? -5.879 14.131 12.602 1.00 96.69 193 SER A N 1
ATOM 1485 C CA . SER A 1 193 ? -7.261 14.127 13.073 1.00 96.69 193 SER A CA 1
ATOM 1486 C C . SER A 1 193 ? -8.046 12.946 12.518 1.00 96.69 193 SER A C 1
ATOM 1488 O O . SER A 1 193 ? -8.002 12.655 11.320 1.00 96.69 193 SER A O 1
ATOM 1490 N N . ILE A 1 194 ? -8.787 12.290 13.410 1.00 96.88 194 ILE A N 1
ATOM 1491 C CA . ILE A 1 194 ? -9.707 11.203 13.093 1.00 96.88 194 ILE A CA 1
ATOM 1492 C C . ILE A 1 194 ? -11.026 11.479 13.804 1.00 96.88 194 ILE A C 1
ATOM 1494 O O . ILE A 1 194 ? -11.034 11.697 15.014 1.00 96.88 194 ILE A O 1
ATOM 1498 N N . ASP A 1 195 ? -12.130 11.450 13.063 1.00 97.56 195 ASP A N 1
ATOM 1499 C CA . ASP A 1 195 ? -13.476 11.506 13.628 1.00 97.56 195 ASP A CA 1
ATOM 1500 C C . ASP A 1 195 ? -14.174 10.154 13.468 1.00 97.56 195 ASP A C 1
ATOM 1502 O O . ASP A 1 195 ? -14.648 9.801 12.387 1.00 97.56 195 ASP A O 1
ATOM 1506 N N . LEU A 1 196 ? -14.206 9.417 14.577 1.00 96.81 196 LEU A N 1
ATOM 1507 C CA . LEU A 1 196 ? -14.995 8.205 14.803 1.00 96.81 196 LEU A CA 1
ATOM 1508 C C . LEU A 1 196 ? -15.858 8.378 16.062 1.00 96.81 196 LEU A C 1
ATOM 1510 O O . LEU A 1 196 ? -16.179 7.415 16.752 1.00 96.81 196 LEU A O 1
ATOM 1514 N N . SER A 1 197 ? -16.230 9.621 16.380 1.00 94.44 197 SER A N 1
ATOM 1515 C CA . SER A 1 197 ? -16.841 9.995 17.664 1.00 94.44 197 SER A CA 1
ATOM 1516 C C . SER A 1 197 ? -18.188 9.319 17.940 1.00 94.44 197 SER A C 1
ATOM 1518 O O . SER A 1 197 ? -18.638 9.286 19.086 1.00 94.44 197 SER A O 1
ATOM 1520 N N . LYS A 1 198 ? -18.849 8.781 16.907 1.00 97.19 198 LYS A N 1
ATOM 1521 C CA . LYS A 1 198 ? -20.120 8.045 16.997 1.00 97.19 198 LYS A CA 1
ATOM 1522 C C . LYS A 1 198 ? -19.982 6.532 16.889 1.00 97.19 198 LYS A C 1
ATOM 1524 O O . LYS A 1 198 ? -21.001 5.854 17.007 1.00 97.19 198 LYS A O 1
ATOM 1529 N N . LEU A 1 199 ? -18.771 6.011 16.707 1.00 96.81 199 LEU A N 1
ATOM 1530 C CA . LEU A 1 199 ? -18.535 4.581 16.571 1.00 96.81 199 LEU A CA 1
ATOM 1531 C C . LEU A 1 199 ? -18.865 3.881 17.891 1.00 96.81 199 LEU A C 1
ATOM 1533 O O . LEU A 1 199 ? -18.227 4.149 18.903 1.00 96.81 199 LEU A O 1
ATOM 1537 N N . LYS A 1 200 ? -19.868 3.001 17.865 1.00 95.12 200 LYS A N 1
ATOM 1538 C CA . LYS A 1 200 ? -20.341 2.221 19.016 1.00 95.12 200 LYS A CA 1
ATOM 1539 C C . LYS A 1 200 ? -19.810 0.800 19.030 1.00 95.12 200 LYS A C 1
ATOM 1541 O O . LYS A 1 200 ? -19.561 0.259 20.103 1.00 95.12 200 LYS A O 1
ATOM 1546 N N . SER A 1 201 ? -19.654 0.200 17.853 1.00 91.88 201 SER A N 1
ATOM 1547 C CA . SER A 1 201 ? -19.167 -1.169 17.728 1.00 91.88 201 SER A CA 1
ATOM 1548 C C . SER A 1 201 ? -18.313 -1.361 16.487 1.00 91.88 201 SER A C 1
ATOM 1550 O O . SER A 1 201 ? -18.641 -0.837 15.420 1.00 91.88 201 SER A O 1
ATOM 1552 N N . THR A 1 202 ? -17.235 -2.131 16.622 1.00 88.94 202 THR A N 1
ATOM 1553 C CA . THR A 1 202 ? -16.453 -2.613 15.478 1.00 88.94 202 THR A CA 1
ATOM 1554 C C . THR A 1 202 ? -16.784 -4.042 15.077 1.00 88.94 202 THR A C 1
ATOM 1556 O O . THR A 1 202 ? -16.321 -4.459 14.029 1.00 88.94 20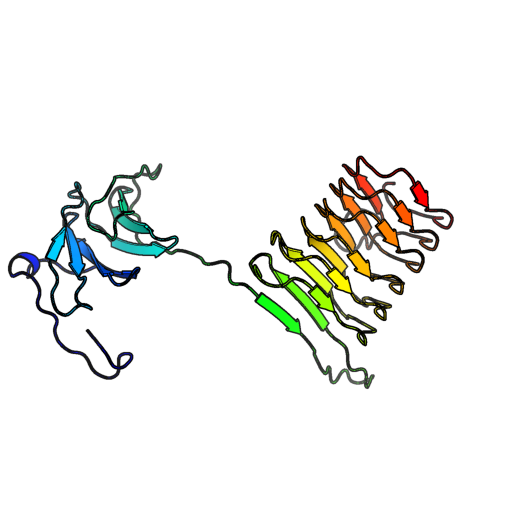2 THR A O 1
ATOM 1559 N N . GLY A 1 203 ? -17.547 -4.796 15.871 1.00 82.81 203 GLY A N 1
ATOM 1560 C CA . GLY A 1 203 ? -17.665 -6.246 15.708 1.00 82.81 203 GLY A CA 1
ATOM 1561 C C . GLY A 1 203 ? -16.399 -6.963 16.191 1.00 82.81 203 GLY A C 1
ATOM 1562 O O . GLY A 1 203 ? -16.363 -7.476 17.309 1.00 82.81 203 GLY A O 1
ATOM 1563 N N . GLU A 1 204 ? -15.328 -6.943 15.394 1.00 85.69 204 GLU A N 1
ATOM 1564 C CA . GLU A 1 204 ? -14.072 -7.647 15.682 1.00 85.69 204 GLU A CA 1
ATOM 1565 C C . GLU A 1 204 ? -12.973 -6.693 16.175 1.00 85.69 204 GLU A C 1
ATOM 1567 O O . GLU A 1 204 ? -12.869 -6.425 17.373 1.00 85.69 204 GLU A O 1
ATOM 1572 N N . TYR A 1 205 ? -12.151 -6.149 15.276 1.00 87.31 205 TYR A N 1
ATOM 1573 C CA . TYR A 1 205 ? -10.911 -5.458 15.642 1.00 87.31 205 TYR A CA 1
ATOM 1574 C C . TYR A 1 205 ? -11.031 -3.936 15.525 1.00 87.31 205 TYR A C 1
ATOM 1576 O O . TYR A 1 205 ? -11.606 -3.399 14.578 1.00 87.31 205 TYR A O 1
ATOM 1584 N N . LEU A 1 206 ? -10.413 -3.235 16.467 1.00 93.88 206 LEU A N 1
ATOM 1585 C CA . LEU A 1 206 ? -10.132 -1.810 16.424 1.00 93.88 206 LEU A CA 1
ATOM 1586 C C . LEU A 1 206 ? -8.625 -1.623 16.567 1.00 93.88 206 LEU A C 1
ATOM 1588 O O . LEU A 1 206 ? -8.080 -1.724 17.665 1.00 93.88 206 LEU A O 1
ATOM 1592 N N . TYR A 1 207 ? -7.953 -1.373 15.450 1.00 94.62 207 TYR A N 1
ATOM 1593 C CA . TYR A 1 207 ? -6.500 -1.354 15.365 1.00 94.62 207 TYR A CA 1
ATOM 1594 C C . TYR A 1 207 ? -6.003 0.008 14.881 1.00 94.62 207 TYR A C 1
ATOM 1596 O O . TYR A 1 207 ? -6.264 0.415 13.749 1.00 94.62 207 TYR A O 1
ATOM 1604 N N . PHE A 1 208 ? -5.243 0.699 15.726 1.00 96.31 208 PHE A N 1
ATOM 1605 C CA . PHE A 1 208 ? -4.546 1.935 15.387 1.00 96.31 208 PHE A CA 1
ATOM 1606 C C . PHE A 1 208 ? -3.059 1.738 15.579 1.00 96.31 208 PHE A C 1
ATOM 1608 O O . PHE A 1 208 ? -2.586 1.581 16.708 1.00 96.31 208 PHE A O 1
ATOM 1615 N N . THR A 1 209 ? -2.309 1.791 14.483 1.00 94.81 209 THR A N 1
ATOM 1616 C CA . THR A 1 209 ? -0.857 1.694 14.560 1.00 94.81 209 THR A CA 1
ATOM 1617 C C . THR A 1 209 ? -0.136 2.767 13.783 1.00 94.81 209 THR A C 1
ATOM 1619 O O . THR A 1 209 ? -0.591 3.191 12.729 1.00 94.81 209 THR A O 1
ATOM 1622 N N . THR A 1 210 ? 1.018 3.194 14.296 1.00 94.69 210 THR A N 1
ATOM 1623 C CA . THR A 1 210 ? 1.937 4.086 13.576 1.00 94.69 210 THR A CA 1
ATOM 1624 C C . THR A 1 210 ? 1.287 5.433 13.194 1.00 94.69 210 THR A C 1
ATOM 1626 O O . THR A 1 210 ? 1.679 6.089 12.228 1.00 94.69 210 THR A O 1
ATOM 1629 N N . ASN A 1 211 ? 0.305 5.910 13.973 1.00 94.56 211 ASN A N 1
ATOM 1630 C CA . ASN A 1 211 ? -0.311 7.230 13.788 1.00 94.56 211 ASN A CA 1
ATOM 1631 C C . ASN A 1 211 ? 0.481 8.301 14.552 1.00 94.56 211 ASN A C 1
ATOM 1633 O O . ASN A 1 211 ? -0.006 8.936 15.486 1.00 94.56 211 ASN A O 1
ATOM 1637 N N . ASN A 1 212 ? 1.745 8.486 14.171 1.00 93.62 212 ASN A N 1
ATOM 1638 C CA . ASN A 1 212 ? 2.722 9.282 14.925 1.00 93.62 212 ASN A CA 1
ATOM 1639 C C . ASN A 1 212 ? 2.420 10.786 15.000 1.00 93.62 212 ASN A C 1
ATOM 1641 O O . ASN A 1 212 ? 3.051 11.481 15.792 1.00 93.62 212 ASN A O 1
ATOM 1645 N N . SER A 1 213 ? 1.478 11.288 14.199 1.00 95.62 213 SER A N 1
ATOM 1646 C CA . SER A 1 213 ? 1.041 12.692 14.219 1.00 95.62 213 SER A CA 1
ATOM 1647 C C . SER A 1 213 ? -0.302 12.906 14.931 1.00 95.62 213 SER A C 1
ATOM 1649 O O . SER A 1 213 ? -0.707 14.054 15.130 1.00 95.62 213 SER A O 1
ATOM 1651 N N . LEU A 1 214 ? -0.994 11.830 15.323 1.00 96.06 214 LEU A N 1
ATOM 1652 C CA . LEU A 1 214 ? -2.305 11.897 15.961 1.00 96.06 214 LEU A CA 1
ATOM 1653 C C . LEU A 1 214 ? -2.127 12.211 17.446 1.00 96.06 214 LEU A C 1
ATOM 1655 O O . LEU A 1 214 ? -1.488 11.450 18.165 1.00 96.06 214 LEU A O 1
ATOM 1659 N N . THR A 1 215 ? -2.688 13.326 17.912 1.00 95.06 215 THR A N 1
ATOM 1660 C CA . THR A 1 215 ? -2.484 13.797 19.294 1.00 95.06 215 THR A CA 1
ATOM 1661 C C . THR A 1 215 ? -3.608 13.431 20.250 1.00 95.06 215 THR A C 1
ATOM 1663 O O . THR A 1 215 ? -3.394 13.376 21.459 1.00 95.06 215 THR A O 1
ATOM 1666 N N . GLN A 1 216 ? -4.797 13.173 19.722 1.00 93.19 216 GLN A N 1
ATOM 1667 C CA . GLN A 1 216 ? -5.983 12.825 20.491 1.00 93.19 216 GLN A CA 1
ATOM 1668 C C . GLN A 1 216 ? -6.872 11.905 19.666 1.00 93.19 216 GLN A C 1
ATOM 1670 O O . GLN A 1 216 ? -6.950 12.046 18.442 1.00 93.19 216 GLN A O 1
ATOM 1675 N N . LEU A 1 217 ? -7.568 11.003 20.347 1.00 94.50 217 LEU A N 1
ATOM 1676 C CA . LEU A 1 217 ? -8.601 10.179 19.744 1.00 94.50 217 LEU A CA 1
ATOM 1677 C C . LEU A 1 217 ? -9.763 10.011 20.724 1.00 94.50 217 LEU A C 1
ATOM 1679 O O . LEU A 1 217 ? -9.596 9.489 21.830 1.00 94.50 217 LEU A O 1
ATOM 1683 N N . ASP A 1 218 ? -10.941 10.463 20.298 1.00 94.19 218 ASP A N 1
ATOM 1684 C CA . ASP A 1 218 ? -12.180 10.302 21.050 1.00 94.19 218 ASP A CA 1
ATOM 1685 C C . ASP A 1 218 ? -12.967 9.099 20.523 1.00 94.19 218 ASP A C 1
ATOM 1687 O O . ASP A 1 218 ? -13.525 9.131 19.426 1.00 94.19 218 ASP A O 1
ATOM 1691 N N . LEU A 1 219 ? -13.002 8.042 21.331 1.00 95.94 219 LEU A N 1
ATOM 1692 C CA . LEU A 1 219 ? -13.815 6.845 21.140 1.00 95.94 219 LEU A CA 1
ATOM 1693 C C . LEU A 1 219 ? -14.763 6.667 22.335 1.00 95.94 219 LEU A C 1
ATOM 1695 O O . LEU A 1 219 ? -15.104 5.552 22.720 1.00 95.94 219 LEU A O 1
ATOM 1699 N N . SER A 1 220 ? -15.204 7.774 22.940 1.00 96.00 220 SER A N 1
ATOM 1700 C CA . SER A 1 220 ? -16.108 7.757 24.093 1.00 96.00 220 SER A CA 1
ATOM 1701 C C . SER A 1 220 ? -17.459 7.117 23.810 1.00 96.00 220 SER A C 1
ATOM 1703 O O . SER A 1 220 ? -18.128 6.722 24.758 1.00 96.00 220 SER A O 1
ATOM 1705 N N . SER A 1 221 ? -17.867 6.990 22.547 1.00 97.19 221 SER A N 1
ATOM 1706 C CA . SER A 1 221 ? -19.087 6.270 22.162 1.00 97.19 221 SER A CA 1
ATOM 1707 C C . SER A 1 221 ? -18.877 4.770 21.958 1.00 97.19 221 SER A C 1
ATOM 1709 O O . SER A 1 221 ? -19.872 4.076 21.779 1.00 97.19 221 SER A O 1
ATOM 1711 N N . LEU A 1 222 ? -17.635 4.270 21.957 1.00 95.56 222 LEU A N 1
ATOM 1712 C CA . LEU A 1 222 ? -17.349 2.862 21.695 1.00 95.56 222 LEU A CA 1
ATOM 1713 C C . LEU A 1 222 ? -17.816 2.026 22.883 1.00 95.56 222 LEU A C 1
ATOM 1715 O O . LEU A 1 222 ? -17.268 2.148 23.972 1.00 95.56 222 LEU A O 1
ATOM 1719 N N . GLU A 1 223 ? -18.829 1.196 22.660 1.00 92.94 223 GLU A N 1
ATOM 1720 C CA . GLU A 1 223 ? -19.451 0.334 23.666 1.00 92.94 223 GLU A CA 1
ATOM 1721 C C . GLU A 1 223 ? -18.846 -1.078 23.611 1.00 92.94 223 GLU A C 1
ATOM 1723 O O . GLU A 1 223 ? -18.554 -1.670 24.650 1.00 92.94 223 GLU A O 1
ATOM 1728 N N . THR A 1 224 ? -18.603 -1.601 22.400 1.00 89.19 224 THR A N 1
ATOM 1729 C CA . THR A 1 224 ? -18.126 -2.977 22.178 1.00 89.19 224 THR A CA 1
ATOM 1730 C C . THR A 1 224 ? -17.052 -3.061 21.092 1.00 89.19 224 THR A C 1
ATOM 1732 O O . THR A 1 224 ? -17.145 -2.429 20.041 1.00 89.19 224 THR A O 1
ATOM 1735 N N . ALA A 1 225 ? -16.032 -3.882 21.325 1.00 89.19 225 ALA A N 1
ATOM 1736 C CA . ALA A 1 225 ? -15.052 -4.301 20.323 1.00 89.19 225 ALA A CA 1
ATOM 1737 C C . ALA A 1 225 ? -14.428 -5.617 20.791 1.00 89.19 225 ALA A C 1
ATOM 1739 O O . ALA A 1 225 ? -14.121 -5.748 21.972 1.00 89.19 225 ALA A O 1
ATOM 1740 N N . SER A 1 226 ? -14.215 -6.590 19.908 1.00 85.94 226 SER A N 1
ATOM 1741 C CA . SER A 1 226 ? -13.568 -7.845 20.312 1.00 85.94 226 SER A CA 1
ATOM 1742 C C . SER A 1 226 ? -12.100 -7.619 20.691 1.00 85.94 226 SER A C 1
ATOM 1744 O O . SER A 1 226 ? -11.620 -8.105 21.711 1.00 85.94 226 SER A O 1
ATOM 1746 N N . TYR A 1 227 ? -11.388 -6.796 19.924 1.00 87.31 227 TYR A N 1
ATOM 1747 C CA . TYR A 1 227 ? -9.971 -6.521 20.146 1.00 87.31 227 TYR A CA 1
ATOM 1748 C C . TYR A 1 227 ? -9.665 -5.042 19.933 1.00 87.31 227 TYR A C 1
ATOM 1750 O O . TYR A 1 227 ? -9.883 -4.517 18.846 1.00 87.31 227 TYR A O 1
ATOM 1758 N N . VAL A 1 228 ? -9.133 -4.370 20.951 1.00 92.50 228 VAL A N 1
ATOM 1759 C CA . VAL A 1 228 ? -8.716 -2.966 20.885 1.00 92.50 228 VAL A CA 1
ATOM 1760 C C . VAL A 1 228 ? -7.201 -2.904 20.967 1.00 92.50 228 VAL A C 1
ATOM 1762 O O . VAL A 1 228 ? -6.620 -3.307 21.969 1.00 92.50 228 VAL A O 1
ATOM 1765 N N . HIS A 1 229 ? -6.553 -2.383 19.931 1.00 93.00 229 HIS A N 1
ATOM 1766 C CA . HIS A 1 229 ? -5.102 -2.325 19.845 1.00 93.00 229 HIS A CA 1
ATOM 1767 C C . HIS A 1 229 ? -4.628 -0.961 19.384 1.00 93.00 229 HIS A C 1
ATOM 1769 O O . HIS A 1 229 ? -4.941 -0.499 18.287 1.00 93.00 229 HIS A O 1
ATOM 1775 N N . PHE A 1 230 ? -3.811 -0.346 20.225 1.00 95.25 230 PHE A N 1
ATOM 1776 C CA . PHE A 1 230 ? -3.105 0.884 19.938 1.00 95.25 230 PHE A CA 1
ATOM 1777 C C . PHE A 1 230 ? -1.618 0.600 20.043 1.00 95.25 230 PHE A C 1
ATOM 1779 O O . PHE A 1 230 ? -1.127 0.350 21.141 1.00 95.25 230 PHE A O 1
ATOM 1786 N N . ASP A 1 231 ? -0.893 0.680 18.932 1.00 94.81 231 ASP A N 1
ATOM 1787 C CA . ASP A 1 231 ? 0.560 0.527 18.947 1.00 94.81 231 ASP A CA 1
ATOM 1788 C C . ASP A 1 231 ? 1.287 1.640 18.208 1.00 94.81 231 ASP A C 1
ATOM 1790 O O . ASP A 1 231 ? 0.904 2.040 17.116 1.00 94.81 231 ASP A O 1
ATOM 1794 N N . SER A 1 232 ? 2.382 2.128 18.779 1.00 95.00 232 SER A N 1
ATOM 1795 C CA . SER A 1 232 ? 3.261 3.078 18.093 1.00 95.00 232 SER A CA 1
ATOM 1796 C C . SER A 1 232 ? 2.526 4.348 17.631 1.00 95.00 232 SER A C 1
ATOM 1798 O O . SER A 1 232 ? 2.780 4.854 16.547 1.00 95.00 232 SER A O 1
ATOM 1800 N N . ASN A 1 233 ? 1.594 4.886 18.426 1.00 94.88 233 ASN A N 1
ATOM 1801 C CA . ASN A 1 233 ? 0.969 6.191 18.172 1.00 94.88 233 ASN A CA 1
ATOM 1802 C C . ASN A 1 233 ? 1.684 7.246 19.024 1.00 94.88 233 ASN A C 1
ATOM 1804 O O . ASN A 1 233 ? 1.177 7.713 20.044 1.00 94.88 233 ASN A O 1
ATOM 1808 N N . SER A 1 234 ? 2.922 7.579 18.649 1.00 94.50 234 SER A N 1
ATOM 1809 C CA . SER A 1 234 ? 3.869 8.257 19.547 1.00 94.50 234 SER A CA 1
ATOM 1810 C C . SER A 1 234 ? 3.442 9.644 20.032 1.00 94.50 234 SER A C 1
ATOM 1812 O O . SER A 1 234 ? 3.944 10.084 21.062 1.00 94.50 234 SER A O 1
ATOM 1814 N N . ALA A 1 235 ? 2.560 10.346 19.313 1.00 96.19 235 ALA A N 1
ATOM 1815 C CA . ALA A 1 235 ? 2.067 11.673 19.695 1.00 96.19 235 ALA A CA 1
ATOM 1816 C C . ALA A 1 235 ? 0.721 11.647 20.435 1.00 96.19 235 ALA A C 1
ATOM 1818 O O . ALA A 1 235 ? 0.287 12.703 20.900 1.00 96.19 235 ALA A O 1
ATOM 1819 N N . LEU A 1 236 ? 0.074 10.480 20.557 1.00 96.50 236 LEU A N 1
ATOM 1820 C CA . LEU A 1 236 ? -1.252 10.352 21.153 1.00 96.50 236 LEU A CA 1
ATOM 1821 C C . LEU A 1 236 ? -1.167 10.641 22.653 1.00 96.50 236 LEU A C 1
ATOM 1823 O O . LEU A 1 236 ? -0.511 9.906 23.384 1.00 96.50 236 LEU A O 1
ATOM 1827 N N . LYS A 1 237 ? -1.818 11.718 23.100 1.00 95.50 237 LYS A N 1
ATOM 1828 C CA . LYS A 1 237 ? -1.824 12.163 24.503 1.00 95.50 237 LYS A CA 1
ATOM 1829 C C . LYS A 1 237 ? -3.041 11.688 25.268 1.00 95.50 237 LYS A C 1
ATOM 1831 O O . LYS A 1 237 ? -2.951 11.375 26.453 1.00 95.50 237 LYS A O 1
ATOM 1836 N N . THR A 1 238 ? -4.182 11.674 24.590 1.00 93.12 238 THR A N 1
ATOM 1837 C CA . THR A 1 238 ? -5.468 11.322 25.179 1.00 93.12 238 THR A CA 1
ATOM 1838 C C . THR A 1 238 ? -6.136 10.235 24.353 1.00 93.12 238 THR A C 1
ATOM 1840 O O . THR A 1 238 ? -6.303 10.367 23.138 1.00 93.12 238 THR A O 1
ATOM 1843 N N . LEU A 1 239 ? -6.528 9.160 25.035 1.00 93.81 239 LEU A N 1
ATOM 1844 C CA . LEU A 1 239 ? -7.347 8.089 24.482 1.00 93.81 239 LEU A CA 1
ATOM 1845 C C . LEU A 1 239 ? -8.568 7.895 25.380 1.00 93.81 239 LEU A C 1
ATOM 1847 O O . LEU A 1 239 ? -8.449 7.481 26.537 1.00 93.81 239 LEU A O 1
ATOM 1851 N N . ASN A 1 240 ? -9.746 8.224 24.851 1.00 93.88 240 ASN A N 1
ATOM 1852 C CA . ASN A 1 240 ? -10.997 8.103 25.589 1.00 93.88 240 ASN A CA 1
ATOM 1853 C C . ASN A 1 240 ? -11.795 6.886 25.115 1.00 93.88 240 ASN A C 1
ATOM 1855 O O . ASN A 1 240 ? -12.294 6.891 23.997 1.00 93.88 240 ASN A O 1
ATOM 1859 N N . LEU A 1 241 ? -11.930 5.878 25.976 1.00 94.12 241 LEU A N 1
ATOM 1860 C CA . LEU A 1 241 ? -12.693 4.641 25.771 1.00 94.12 241 LEU A CA 1
ATOM 1861 C C . LEU A 1 241 ? -13.726 4.475 26.902 1.00 94.12 241 LEU A C 1
ATOM 1863 O O . LEU A 1 241 ? -13.998 3.375 27.377 1.00 94.12 241 LEU A O 1
ATOM 1867 N N . SER A 1 242 ? -14.282 5.592 27.384 1.00 94.94 242 SER A N 1
ATOM 1868 C CA . SER A 1 242 ? -15.081 5.641 28.612 1.00 94.94 242 SER A CA 1
ATOM 1869 C C . SER A 1 242 ? -16.337 4.780 28.603 1.00 94.94 242 SER A C 1
ATOM 1871 O O . SER A 1 242 ? -16.826 4.466 29.683 1.00 94.94 242 SER A O 1
ATOM 1873 N N . SER A 1 243 ? -16.878 4.444 27.431 1.00 96.19 243 SER A N 1
ATOM 1874 C CA . SER A 1 243 ? -18.090 3.622 27.300 1.00 96.19 243 SER A CA 1
ATOM 1875 C C . SER A 1 243 ? -17.802 2.165 26.963 1.00 96.19 243 SER A C 1
ATOM 1877 O O . SER A 1 243 ? -18.745 1.383 26.919 1.00 96.19 243 SER A O 1
ATOM 1879 N N . LEU A 1 244 ? -16.535 1.784 26.760 1.00 93.88 244 LEU A N 1
ATOM 1880 C CA . LEU A 1 244 ? -16.178 0.416 26.404 1.00 93.88 244 LEU A CA 1
ATOM 1881 C C . LEU A 1 244 ? -16.443 -0.473 27.616 1.00 93.88 244 LEU A C 1
ATOM 1883 O O . LEU A 1 244 ? -15.757 -0.339 28.629 1.00 93.88 244 LEU A O 1
ATOM 1887 N N . THR A 1 245 ? -17.446 -1.347 27.536 1.00 88.50 245 THR A N 1
ATOM 1888 C CA . THR A 1 245 ? -17.847 -2.194 28.670 1.00 88.50 245 THR A CA 1
ATOM 1889 C C . THR A 1 245 ? -17.156 -3.543 28.661 1.00 88.50 245 THR A C 1
ATOM 1891 O O . THR A 1 245 ? -16.803 -4.066 29.721 1.00 88.50 245 THR A O 1
ATOM 1894 N N . GLU A 1 246 ? -16.943 -4.107 27.477 1.00 81.38 246 GLU A N 1
ATOM 1895 C CA . GLU A 1 246 ? -16.390 -5.445 27.326 1.00 81.38 246 GLU A CA 1
ATOM 1896 C C . GLU A 1 246 ? -15.623 -5.626 26.019 1.00 81.38 246 GLU A C 1
ATOM 1898 O O . GLU A 1 246 ? -15.934 -5.001 25.000 1.00 81.38 246 GLU A O 1
ATOM 1903 N N . THR A 1 247 ? -14.634 -6.520 26.065 1.00 82.88 247 THR A N 1
ATOM 1904 C CA . THR A 1 247 ? -14.003 -7.075 24.870 1.00 82.88 247 THR A CA 1
ATOM 1905 C C . THR A 1 247 ? -14.290 -8.568 24.749 1.00 82.88 247 THR A C 1
ATOM 1907 O O . THR A 1 247 ? -14.104 -9.341 25.693 1.00 82.88 247 THR A O 1
ATOM 1910 N N . PHE A 1 248 ? -14.799 -8.982 23.589 1.00 69.81 248 PHE A N 1
ATOM 1911 C CA . PHE A 1 248 ? -15.176 -10.369 23.310 1.00 69.81 248 PHE A CA 1
ATOM 1912 C C . PHE A 1 248 ? -14.043 -11.112 22.600 1.00 69.81 248 PHE A C 1
ATOM 1914 O O . PHE A 1 248 ? -13.375 -10.557 21.743 1.00 69.81 248 PHE A O 1
ATOM 1921 N N . GLY A 1 249 ? -13.829 -12.383 22.927 1.00 57.53 249 GLY A N 1
ATOM 1922 C CA . GLY A 1 249 ? -13.047 -13.279 22.076 1.00 57.53 249 GLY A CA 1
ATOM 1923 C C . GLY A 1 249 ? -14.016 -14.214 21.376 1.00 57.53 249 GLY A C 1
ATOM 1924 O O . GLY A 1 249 ? -14.618 -15.049 22.051 1.00 57.53 249 GLY A O 1
ATOM 1925 N N . ASN A 1 250 ? -14.196 -14.094 20.060 1.00 53.12 250 ASN A N 1
ATOM 1926 C CA . ASN A 1 250 ? -14.808 -15.184 19.306 1.00 53.12 250 ASN A CA 1
ATOM 1927 C C . ASN A 1 250 ? -13.784 -16.324 19.263 1.00 53.12 250 ASN A C 1
ATOM 1929 O O . ASN A 1 250 ? -12.849 -16.321 18.471 1.00 53.12 250 ASN A O 1
ATOM 1933 N N . LEU A 1 251 ? -13.950 -17.286 20.172 1.00 49.28 251 LEU A N 1
ATOM 1934 C CA . LEU A 1 251 ? -13.077 -18.453 20.334 1.00 49.28 251 LEU A CA 1
ATOM 1935 C C . LEU A 1 251 ? -13.244 -19.498 19.212 1.00 49.28 251 LEU A C 1
ATOM 1937 O O . LEU A 1 251 ? -12.734 -20.608 19.348 1.00 49.28 251 LEU A O 1
ATOM 1941 N N . GLU A 1 252 ? -13.961 -19.194 18.126 1.00 48.88 252 GLU A N 1
ATOM 1942 C CA . GLU A 1 252 ? -14.302 -20.201 17.113 1.00 48.88 252 GLU A CA 1
ATOM 1943 C C . GLU A 1 252 ? -13.108 -20.623 16.234 1.00 48.88 252 GLU A C 1
ATOM 1945 O O . GLU A 1 252 ? -13.102 -21.758 15.773 1.00 48.88 252 GLU A O 1
ATOM 1950 N N . ASP A 1 253 ? -12.050 -19.805 16.111 1.00 44.28 253 ASP A N 1
ATOM 1951 C CA . ASP A 1 253 ? -10.899 -20.082 15.221 1.00 44.28 253 ASP A CA 1
ATOM 1952 C C . ASP A 1 253 ? -9.511 -20.020 15.903 1.00 44.28 253 ASP A C 1
ATOM 1954 O O . ASP A 1 253 ? -8.487 -19.768 15.268 1.00 44.28 253 ASP A O 1
ATOM 1958 N N . GLY A 1 254 ? -9.428 -20.250 17.220 1.00 48.59 254 GLY A N 1
ATOM 1959 C CA . GLY A 1 254 ? -8.136 -20.238 17.935 1.00 48.59 254 GLY A CA 1
ATOM 1960 C C . GLY A 1 254 ? -7.463 -18.856 18.003 1.00 48.59 254 GLY A C 1
ATOM 1961 O O . GLY A 1 254 ? -6.261 -18.763 18.257 1.00 48.59 254 GLY A O 1
ATOM 1962 N N . GLY A 1 255 ? -8.238 -17.793 17.769 1.00 47.94 255 GLY A N 1
ATOM 1963 C CA . GLY A 1 255 ? -7.832 -16.402 17.929 1.00 47.94 255 GLY A CA 1
ATOM 1964 C C . GLY A 1 255 ? -7.767 -15.988 19.399 1.00 47.94 255 GLY A C 1
ATOM 1965 O O . GLY A 1 255 ? -8.590 -16.407 20.212 1.00 47.94 255 GLY A O 1
ATOM 1966 N N . LEU A 1 256 ? -6.759 -15.165 19.699 1.00 51.16 256 LEU A N 1
ATOM 1967 C CA . LEU A 1 256 ? -6.506 -14.483 20.971 1.00 51.16 256 LEU A CA 1
ATOM 1968 C C . LEU A 1 256 ? -7.818 -13.991 21.610 1.00 51.16 256 LEU A C 1
ATOM 1970 O O . LEU A 1 256 ? -8.680 -13.465 20.902 1.00 51.16 256 LEU A O 1
ATOM 1974 N N . GLY A 1 257 ? -7.979 -14.174 22.925 1.00 59.03 257 GLY A N 1
ATOM 1975 C CA . GLY A 1 257 ? -9.173 -13.726 23.651 1.00 59.03 257 GLY A CA 1
ATOM 1976 C C . GLY A 1 257 ? -9.474 -12.231 23.447 1.00 59.03 257 GLY A C 1
ATOM 1977 O O . GLY A 1 257 ? -8.697 -11.492 22.862 1.00 59.03 257 GLY A O 1
ATOM 1978 N N . GLY A 1 258 ? -10.611 -11.727 23.927 1.00 71.06 258 GLY A N 1
ATOM 1979 C CA . GLY A 1 258 ? -10.852 -10.279 23.857 1.00 71.06 258 GLY A CA 1
ATOM 1980 C C . GLY A 1 258 ? -9.736 -9.491 24.566 1.00 71.06 258 GLY A C 1
ATOM 1981 O O . GLY A 1 258 ? -9.331 -9.866 25.667 1.00 71.06 258 GLY A O 1
ATOM 1982 N N . HIS A 1 259 ? -9.224 -8.408 23.976 1.00 81.81 259 HIS A N 1
ATOM 1983 C CA . HIS A 1 259 ? -8.092 -7.658 24.548 1.00 81.81 259 HIS A CA 1
ATOM 1984 C C . HIS A 1 259 ? -8.239 -6.151 24.415 1.00 81.81 259 HIS A C 1
ATOM 1986 O O . HIS A 1 259 ? -8.832 -5.653 23.460 1.00 81.81 259 HIS A O 1
ATOM 1992 N N . VAL A 1 260 ? -7.608 -5.438 25.344 1.00 88.38 260 VAL A N 1
ATOM 1993 C CA . VAL A 1 260 ? -7.214 -4.041 25.163 1.00 88.38 260 VAL A CA 1
ATOM 1994 C C . VAL A 1 260 ? -5.693 -4.005 25.278 1.00 88.38 260 VAL A C 1
ATOM 1996 O O . VAL A 1 260 ? -5.160 -4.300 26.336 1.00 88.38 260 VAL A O 1
ATOM 1999 N N . MET A 1 261 ? -4.991 -3.696 24.191 1.00 90.06 261 MET A N 1
ATOM 2000 C CA . MET A 1 261 ? -3.531 -3.672 24.130 1.00 90.06 261 MET A CA 1
ATOM 2001 C C . MET A 1 261 ? -3.059 -2.279 23.726 1.00 90.06 261 MET A C 1
ATOM 2003 O O . MET A 1 261 ? -3.391 -1.782 22.652 1.00 90.06 261 MET A O 1
ATOM 2007 N N . ILE A 1 262 ? -2.288 -1.636 24.599 1.00 90.88 262 ILE A N 1
ATOM 2008 C CA . ILE A 1 262 ? -1.763 -0.286 24.379 1.00 90.88 262 ILE A CA 1
ATOM 2009 C C . ILE A 1 262 ? -0.246 -0.351 24.539 1.00 90.88 262 ILE A C 1
ATOM 2011 O O . ILE A 1 262 ? 0.275 -0.323 25.652 1.00 90.88 262 ILE A O 1
ATOM 2015 N N . THR A 1 263 ? 0.477 -0.439 23.426 1.00 90.12 263 THR A N 1
ATOM 2016 C CA . THR A 1 263 ? 1.939 -0.593 23.410 1.00 90.12 263 THR A CA 1
ATOM 2017 C C . THR A 1 263 ? 2.618 0.541 22.661 1.00 90.12 263 THR A C 1
ATOM 2019 O O . THR A 1 263 ? 2.067 1.128 21.743 1.00 90.12 263 THR A O 1
ATOM 2022 N N . THR A 1 264 ? 3.830 0.918 23.066 1.00 89.19 264 THR A N 1
ATOM 2023 C CA . THR A 1 264 ? 4.646 1.881 22.295 1.00 89.19 264 THR A CA 1
ATOM 2024 C C . THR A 1 264 ? 3.978 3.265 22.079 1.00 89.19 264 THR A C 1
ATOM 2026 O O . THR A 1 264 ? 4.414 4.060 21.249 1.00 89.19 264 THR A O 1
ATOM 2029 N N . ASN A 1 265 ? 2.941 3.612 22.855 1.00 87.25 265 ASN A N 1
ATOM 2030 C CA . ASN A 1 265 ? 2.264 4.918 22.828 1.00 87.25 265 ASN A CA 1
ATOM 2031 C C . ASN A 1 265 ? 2.840 5.833 23.916 1.00 87.25 265 ASN A C 1
ATOM 2033 O O . ASN A 1 265 ? 2.217 6.098 24.941 1.00 87.25 265 ASN A O 1
ATOM 2037 N N . ILE A 1 266 ? 4.077 6.273 23.705 1.00 88.38 266 ILE A N 1
ATOM 2038 C CA . ILE A 1 266 ? 4.920 6.900 24.736 1.00 88.38 266 ILE A CA 1
ATOM 2039 C C . ILE A 1 266 ? 4.400 8.230 25.313 1.00 88.38 266 ILE A C 1
ATOM 2041 O O . ILE A 1 266 ? 4.905 8.654 26.347 1.00 88.38 266 ILE A O 1
ATOM 2045 N N . SER A 1 267 ? 3.441 8.891 24.656 1.00 94.00 267 SER A N 1
ATOM 2046 C CA . SER A 1 267 ? 2.929 10.209 25.072 1.00 94.00 267 SER A CA 1
ATOM 2047 C C . SER A 1 267 ? 1.558 10.168 25.747 1.00 94.00 267 SER A C 1
ATOM 2049 O O . SER A 1 267 ? 1.025 11.237 26.036 1.00 94.00 267 SER A O 1
ATOM 2051 N N . ILE A 1 268 ? 0.955 8.989 25.961 1.00 90.88 268 ILE A N 1
ATOM 2052 C CA . ILE A 1 268 ? -0.377 8.913 26.578 1.00 90.88 268 ILE A CA 1
ATOM 2053 C C . ILE A 1 268 ? -0.276 9.364 28.039 1.00 90.88 268 ILE A C 1
ATOM 2055 O O . ILE A 1 268 ? 0.233 8.639 28.890 1.00 90.88 268 ILE A O 1
ATOM 2059 N N . ASP A 1 269 ? -0.830 10.542 28.321 1.00 92.44 269 ASP A N 1
ATOM 2060 C CA . ASP A 1 269 ? -0.923 11.118 29.666 1.00 92.44 269 ASP A CA 1
ATOM 2061 C C . ASP A 1 269 ? -2.294 10.827 30.309 1.00 92.44 269 ASP A C 1
ATOM 2063 O O . ASP A 1 269 ? -2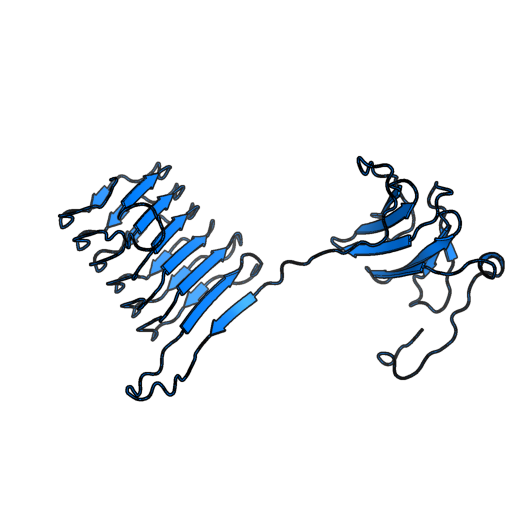.461 10.927 31.525 1.00 92.44 269 ASP A O 1
ATOM 2067 N N . SER A 1 270 ? -3.303 10.476 29.497 1.00 91.00 270 SER A N 1
ATOM 2068 C CA . SER A 1 270 ? -4.655 10.151 29.957 1.00 91.00 270 SER A CA 1
ATOM 2069 C C . SER A 1 270 ? -5.287 9.027 29.132 1.00 91.00 270 SER A C 1
ATOM 2071 O O . SER A 1 270 ? -5.476 9.150 27.919 1.00 91.00 270 SER A O 1
ATOM 2073 N N . LEU A 1 271 ? -5.654 7.949 29.826 1.00 90.75 271 LEU A N 1
ATOM 2074 C CA . LEU A 1 271 ? -6.402 6.808 29.308 1.00 90.75 271 LEU A CA 1
ATOM 2075 C C . LEU A 1 271 ? -7.675 6.637 30.141 1.00 90.75 271 LEU A C 1
ATOM 2077 O O . LEU A 1 271 ? -7.592 6.436 31.353 1.00 90.75 271 LEU A O 1
ATOM 2081 N N . ASN A 1 272 ? -8.845 6.710 29.505 1.00 90.69 272 ASN A N 1
ATOM 2082 C CA . ASN A 1 272 ? -10.124 6.528 30.189 1.00 90.69 272 ASN A CA 1
ATOM 2083 C C . ASN A 1 272 ? -10.786 5.204 29.790 1.00 90.69 272 ASN A C 1
ATOM 2085 O O . ASN A 1 272 ? -11.265 5.079 28.669 1.00 90.69 272 ASN A O 1
ATOM 2089 N N . LEU A 1 273 ? -10.839 4.254 30.727 1.00 90.00 273 LEU A N 1
ATOM 2090 C CA . LEU A 1 273 ? -11.494 2.944 30.602 1.00 90.00 273 LEU A CA 1
ATOM 2091 C C . LEU A 1 273 ? -12.553 2.745 31.703 1.00 90.00 273 LEU A C 1
ATOM 2093 O O . LEU A 1 273 ? -12.746 1.641 32.201 1.00 90.00 273 LEU A O 1
ATOM 2097 N N . SER A 1 274 ? -13.210 3.823 32.145 1.00 91.69 274 SER A N 1
ATOM 2098 C CA . SER A 1 274 ? -14.036 3.823 33.364 1.00 91.69 274 SER A CA 1
ATOM 2099 C C . SER A 1 274 ? -15.188 2.815 33.380 1.00 91.69 274 SER A C 1
ATOM 2101 O O . SER A 1 274 ? -15.616 2.419 34.462 1.00 91.69 274 SER A O 1
ATOM 2103 N N . SER A 1 275 ? -15.704 2.428 32.210 1.00 92.88 275 SER A N 1
ATOM 2104 C CA . SER A 1 275 ? -16.812 1.470 32.100 1.00 92.88 275 SER A CA 1
ATOM 2105 C C . SER A 1 275 ? -16.362 0.043 31.802 1.00 92.88 275 SER A C 1
ATOM 2107 O O . SER A 1 275 ? -17.224 -0.827 31.734 1.00 92.88 275 SER A O 1
ATOM 2109 N N . LEU A 1 276 ? -15.058 -0.221 31.649 1.00 89.06 276 LEU A N 1
ATOM 2110 C CA . LEU A 1 276 ? -14.557 -1.542 31.275 1.00 89.06 276 LEU A CA 1
ATOM 2111 C C . LEU A 1 276 ? -14.756 -2.526 32.432 1.00 89.06 276 LEU A C 1
ATOM 2113 O O . LEU A 1 276 ? -14.123 -2.415 33.481 1.00 89.06 276 LEU A O 1
ATOM 2117 N N . GLN A 1 277 ? -15.647 -3.495 32.235 1.00 83.94 277 GLN A N 1
ATOM 2118 C CA . GLN A 1 277 ? -15.995 -4.509 33.232 1.00 83.94 277 GLN A CA 1
ATOM 2119 C C . GLN A 1 277 ? -15.292 -5.840 32.975 1.00 83.94 277 GLN A C 1
ATOM 2121 O O . GLN A 1 277 ? -15.006 -6.573 33.922 1.00 83.94 277 GLN A O 1
ATOM 2126 N N . LYS A 1 278 ? -15.032 -6.172 31.705 1.00 76.25 278 LYS A N 1
ATOM 2127 C CA . LYS A 1 278 ? -14.485 -7.471 31.310 1.00 76.25 278 LYS A CA 1
ATOM 2128 C C . LYS A 1 278 ? -13.552 -7.347 30.111 1.00 76.25 278 LYS A C 1
ATOM 2130 O O . LYS A 1 278 ? -13.912 -6.764 29.094 1.00 76.25 278 LYS A O 1
ATOM 2135 N N . THR A 1 279 ? -12.384 -7.964 30.218 1.00 75.94 279 THR A N 1
ATOM 2136 C CA . THR A 1 279 ? -11.541 -8.314 29.073 1.00 75.94 279 THR A CA 1
ATOM 2137 C C . THR A 1 279 ? -11.464 -9.833 28.958 1.00 75.94 279 THR A C 1
ATOM 2139 O O . THR A 1 279 ? -11.839 -10.554 29.889 1.00 75.94 279 THR A O 1
ATOM 2142 N N . GLY A 1 280 ? -11.048 -10.330 27.798 1.00 70.00 280 GLY A N 1
ATOM 2143 C CA . GLY A 1 280 ? -10.714 -11.735 27.600 1.00 70.00 280 GLY A CA 1
ATOM 2144 C C . GLY A 1 280 ? -9.402 -12.088 28.298 1.00 70.00 280 GLY A C 1
ATOM 2145 O O . GLY A 1 280 ? -9.355 -12.204 29.518 1.00 70.00 280 GLY A O 1
ATOM 2146 N N . GLU A 1 281 ? -8.336 -12.311 27.534 1.00 66.56 281 GLU A N 1
ATOM 2147 C CA . GLU A 1 281 ? -7.110 -12.910 28.080 1.00 66.56 281 GLU A CA 1
ATOM 2148 C C . GLU A 1 281 ? -6.132 -11.883 28.686 1.00 66.56 281 GLU A C 1
ATOM 2150 O O . GLU A 1 281 ? -5.441 -12.202 29.655 1.00 66.56 281 GLU A O 1
ATOM 2155 N N . HIS A 1 282 ? -6.084 -10.646 28.173 1.00 62.41 282 HIS A N 1
ATOM 2156 C CA . HIS A 1 282 ? -5.103 -9.622 28.583 1.00 62.41 282 HIS A CA 1
ATOM 2157 C C . HIS A 1 282 ? -5.668 -8.192 28.530 1.00 62.41 282 HIS A C 1
ATOM 2159 O O . HIS A 1 282 ? -6.469 -7.869 27.647 1.00 62.41 282 HIS A O 1
ATOM 2165 N N . LEU A 1 283 ? -5.196 -7.360 29.464 1.00 66.75 283 LEU A N 1
ATOM 2166 C CA . LEU A 1 283 ? -5.254 -5.894 29.497 1.00 66.75 283 LEU A CA 1
ATOM 2167 C C . LEU A 1 283 ? -3.819 -5.370 29.667 1.00 66.75 283 LEU A C 1
ATOM 2169 O O . LEU A 1 283 ? -3.073 -6.028 30.431 1.00 66.75 283 LEU A O 1
#

Foldseek 3Di:
DDPPVPPDDDDAAEDPVCPVWDWQEWEDDPQKIWTFIAQRWIWIDNPNRNYIDTAHAVGGFGWRYWYDDPCKIWTFFAQGWIWIDNPRRNYIDTDDRVGGHTDHDDDDDDDDFDWDFDWDPPVPVDDPDTATQETEGDARPQPDQEDEDAPHQEYAAEYAHDHPHLRHAEYYDQRHAEHNDYEYADADQNHAYYHPQNHAEDNEEYYYENVCNHAEDHPQNHQEYQEAYYYQNQNHAEDHPQNHAEHADPPPPVDDGRDHYHYNNNRHNYDHPNNHDYGTDYD

InterPro domains:
  IPR015943 WD40/YVTN repeat-like-containing domain superfamily [G3DSA:2.130.10.10] (1-178)

Sequence (283 aa):
RSTDNGTNWDDATVPANLSCCRVWGAVFGNNTFVGTTHHGKIVRSTDNGSSFSYVTSGVNNHLTDVSFGNNTFVGVGVSGTILRSTDNGTTWDNVTSGTTEHLYGIGFWRDLPSITISSQSDIDSNQNETYVKSIYFSDNNLNIESISFPNLEKVRDFVYITSNNSNFKTLSLPKLTTLEFGYVYITGTALTSIDLSKLKSTGEYLYFTTNNSLTQLDLSSLETASYVHFDSNSALKTLNLSSLTETFGNLEDGGLGGHVMITTNISIDSLNLSSLQKTGEHL

Radius of gyration: 27.4 Å; chains: 1; bounding box: 65×37×74 Å

Secondary structure (DSSP, 8-state):
--SSTTSS--PPB--GGGTT--EEEEEEETTEEEEEEGGG-EEEESSTTSB-EEE--S--SPEEEEEEETTEEEEEESTT-EEEESSTTSS-EEE--S--SPP-----------EEEEEE----TT----EEEEEEE-TT-TT--EEE-TT--EEEEEEEEEE--TT--EEE-TT--EEEEEEEEEEETT--EEE-TT--EEEEEEEEE--TT--EEE-TT--B-SEEEEES-TT--EEE-TT--B----GGGS---SEEEEES-TT--EEE-TT--B-SSB-

pLDDT: mean 86.26, std 13.06, range [43.69, 97.69]

Organism: NCBI:txid408172